Protein AF-A0AA39XNT3-F1 (afdb_monomer)

Structure (mmCIF, N/CA/C/O backbone):
data_AF-A0AA39XNT3-F1
#
_entry.id   AF-A0AA39XNT3-F1
#
loop_
_atom_site.group_PDB
_atom_site.id
_atom_site.type_symbol
_atom_site.label_atom_id
_atom_site.label_alt_id
_atom_site.label_comp_id
_atom_site.label_asym_id
_atom_site.label_entity_id
_atom_site.label_seq_id
_atom_site.pdbx_PDB_ins_code
_atom_site.Cartn_x
_atom_site.Cartn_y
_atom_site.Cartn_z
_atom_site.occupancy
_atom_site.B_iso_or_equiv
_atom_site.auth_seq_id
_atom_site.auth_comp_id
_atom_site.auth_asym_id
_atom_site.auth_atom_id
_atom_site.pdbx_PDB_model_num
ATOM 1 N N . MET A 1 1 ? 2.941 2.040 -12.753 1.00 71.38 1 MET A N 1
ATOM 2 C CA . MET A 1 1 ? 3.051 2.666 -11.415 1.00 71.38 1 MET A CA 1
ATOM 3 C C . MET A 1 1 ? 1.742 3.282 -10.938 1.00 71.38 1 MET A C 1
ATOM 5 O O . MET A 1 1 ? 1.268 2.845 -9.904 1.00 71.38 1 MET A O 1
ATOM 9 N N . LEU A 1 2 ? 1.103 4.188 -11.691 1.00 82.19 2 LEU A N 1
ATOM 10 C CA . LEU A 1 2 ? -0.155 4.839 -11.273 1.00 82.19 2 LEU A CA 1
ATOM 11 C C . LEU A 1 2 ? -1.258 3.851 -10.854 1.00 82.19 2 LEU A C 1
ATOM 13 O O . LEU A 1 2 ? -1.875 4.031 -9.811 1.00 82.19 2 LEU A O 1
ATOM 17 N N . ILE A 1 3 ? -1.452 2.778 -11.629 1.00 85.44 3 ILE A N 1
ATOM 18 C CA . ILE A 1 3 ? -2.409 1.712 -11.302 1.00 85.44 3 ILE A CA 1
ATOM 19 C C . ILE A 1 3 ? -2.109 1.130 -9.915 1.00 85.44 3 ILE A C 1
ATOM 21 O O . ILE A 1 3 ? -2.983 1.159 -9.062 1.00 85.44 3 ILE A O 1
ATOM 25 N N . ALA A 1 4 ? -0.871 0.695 -9.651 1.00 83.06 4 ALA A N 1
ATOM 26 C CA . ALA A 1 4 ? -0.461 0.149 -8.353 1.00 83.06 4 ALA A CA 1
ATOM 27 C C . ALA A 1 4 ? -0.669 1.147 -7.197 1.00 83.06 4 ALA A C 1
ATOM 29 O O . ALA A 1 4 ? -1.127 0.760 -6.126 1.00 83.06 4 ALA A O 1
ATOM 30 N N . SER A 1 5 ? -0.405 2.437 -7.422 1.00 85.31 5 SER A N 1
ATOM 31 C CA . SER A 1 5 ? -0.663 3.484 -6.427 1.00 85.31 5 SER A CA 1
ATOM 32 C C . SER A 1 5 ? -2.150 3.611 -6.086 1.00 85.31 5 SER A C 1
ATOM 34 O O . SER A 1 5 ? -2.482 3.793 -4.919 1.00 85.31 5 SER A O 1
ATOM 36 N N . ILE A 1 6 ? -3.048 3.464 -7.069 1.00 88.12 6 ILE A N 1
ATOM 37 C CA . ILE A 1 6 ? -4.499 3.462 -6.824 1.00 88.12 6 ILE A CA 1
ATOM 38 C C . ILE A 1 6 ? -4.883 2.321 -5.875 1.00 88.12 6 ILE A C 1
ATOM 40 O O . ILE A 1 6 ? -5.655 2.561 -4.950 1.00 88.12 6 ILE A O 1
ATOM 44 N N . PHE A 1 7 ? -4.316 1.119 -6.038 1.00 88.56 7 PHE A N 1
ATOM 45 C CA . PHE A 1 7 ? -4.580 0.012 -5.107 1.00 88.56 7 PHE A CA 1
ATOM 46 C C . PHE A 1 7 ? -4.181 0.370 -3.693 1.00 88.56 7 PHE A C 1
ATOM 48 O O . PHE A 1 7 ? -5.009 0.294 -2.798 1.00 88.56 7 PHE A O 1
ATOM 55 N N . VAL A 1 8 ? -2.938 0.813 -3.502 1.00 87.94 8 VAL A N 1
ATOM 56 C CA . VAL A 1 8 ? -2.431 1.145 -2.169 1.00 87.94 8 VAL A CA 1
ATOM 57 C C . VAL A 1 8 ? -3.306 2.210 -1.503 1.00 87.94 8 VAL A C 1
ATOM 59 O O . VAL A 1 8 ? -3.665 2.067 -0.335 1.00 87.94 8 VAL A O 1
ATOM 62 N N . VAL A 1 9 ? -3.707 3.246 -2.248 1.00 90.88 9 VAL A N 1
ATOM 63 C CA . VAL A 1 9 ? -4.601 4.299 -1.743 1.00 90.88 9 VAL A CA 1
ATOM 64 C C . VAL A 1 9 ? -5.954 3.722 -1.332 1.00 90.88 9 VAL A C 1
ATOM 66 O O . VAL A 1 9 ? -6.435 4.029 -0.241 1.00 90.88 9 VAL A O 1
ATOM 69 N N . LEU A 1 10 ? -6.568 2.881 -2.167 1.00 91.81 10 LEU A N 1
ATOM 70 C CA . LEU A 1 10 ? -7.870 2.304 -1.850 1.00 91.81 10 LEU A CA 1
ATOM 71 C C . LEU A 1 10 ? -7.797 1.306 -0.684 1.00 91.81 10 LEU A C 1
ATOM 73 O O . LEU A 1 10 ? -8.662 1.346 0.188 1.00 91.81 10 LEU A O 1
ATOM 77 N N . SER A 1 11 ? -6.760 0.469 -0.601 1.00 91.88 11 SER A N 1
ATOM 78 C CA . SER A 1 11 ? -6.584 -0.475 0.510 1.00 91.88 11 SER A CA 1
ATOM 79 C C . SER A 1 11 ? -6.386 0.274 1.834 1.00 91.88 11 SER A C 1
ATOM 81 O O . SER A 1 11 ? -6.973 -0.098 2.851 1.00 91.88 11 SER A O 1
ATOM 83 N N . ILE A 1 12 ? -5.636 1.385 1.832 1.00 91.88 12 ILE A N 1
ATOM 84 C CA . ILE A 1 12 ? -5.502 2.247 3.017 1.00 91.88 12 ILE A CA 1
ATOM 85 C C . ILE A 1 12 ? -6.816 2.962 3.341 1.00 91.88 12 ILE A C 1
ATOM 87 O O . ILE A 1 12 ? -7.148 3.111 4.518 1.00 91.88 12 ILE A O 1
ATOM 91 N N . PHE A 1 13 ? -7.586 3.372 2.333 1.00 92.56 13 PHE A N 1
ATOM 92 C CA . PHE A 1 13 ? -8.901 3.969 2.546 1.00 92.56 13 PHE A CA 1
ATOM 93 C C . PHE A 1 13 ? -9.861 2.983 3.222 1.00 92.56 13 PHE A C 1
ATOM 95 O O . PHE A 1 13 ? -10.482 3.330 4.223 1.00 92.56 13 PHE A O 1
ATOM 102 N N . VAL A 1 14 ? -9.930 1.736 2.747 1.00 94.12 14 VAL A N 1
ATOM 103 C CA . VAL A 1 14 ? -10.756 0.683 3.361 1.00 94.12 14 VAL A CA 1
ATOM 104 C C . VAL A 1 14 ? -10.251 0.323 4.759 1.00 94.12 14 VAL A C 1
ATOM 106 O O . VAL A 1 14 ? -11.053 0.184 5.682 1.00 94.12 14 VAL A O 1
ATOM 109 N N . GLY A 1 15 ? -8.933 0.249 4.961 1.00 92.38 15 GLY A N 1
ATOM 110 C CA . GLY A 1 15 ? -8.343 0.035 6.285 1.00 92.38 15 GLY A CA 1
ATOM 111 C C . GLY A 1 15 ? -8.681 1.157 7.275 1.00 92.38 15 GLY A C 1
ATOM 112 O O . GLY A 1 15 ? -9.069 0.880 8.415 1.00 92.38 15 GLY A O 1
ATOM 113 N N . SER A 1 16 ? -8.608 2.411 6.819 1.00 93.31 16 SER A N 1
ATOM 114 C CA . SER A 1 16 ? -9.014 3.601 7.582 1.00 93.31 16 SER A CA 1
ATOM 115 C C . SER A 1 16 ? -10.505 3.583 7.884 1.00 93.31 16 SER A C 1
ATOM 117 O O . SER A 1 16 ? -10.907 3.810 9.017 1.00 93.31 16 SER A O 1
ATOM 119 N N . TRP A 1 17 ? -11.338 3.220 6.909 1.00 94.69 17 TRP A N 1
ATOM 120 C CA . TRP A 1 17 ? -12.779 3.094 7.101 1.00 94.69 17 TRP A CA 1
ATOM 121 C C . TRP A 1 17 ? -13.133 2.081 8.198 1.00 94.69 17 TRP A C 1
ATOM 123 O O . TRP A 1 17 ? -13.896 2.400 9.110 1.00 94.69 17 TRP A O 1
ATOM 133 N N . ILE A 1 18 ? -12.538 0.883 8.160 1.00 94.44 18 ILE A N 1
ATOM 134 C CA . ILE A 1 18 ? -12.746 -0.137 9.199 1.00 94.44 18 ILE A CA 1
ATOM 135 C C . ILE A 1 18 ? -12.268 0.387 10.560 1.00 94.44 18 ILE A C 1
ATOM 137 O O . ILE A 1 18 ? -12.954 0.215 11.567 1.00 94.44 18 ILE A O 1
ATOM 141 N N . SER A 1 19 ? -11.120 1.069 10.590 1.00 93.81 19 SER A N 1
ATOM 142 C CA . SER A 1 19 ? -10.521 1.594 11.826 1.00 93.81 19 SER A CA 1
ATOM 143 C C . SER A 1 19 ? -11.335 2.733 12.438 1.00 93.81 19 SER A C 1
ATOM 145 O O . SER A 1 19 ? -11.506 2.775 13.650 1.00 93.81 19 SER A O 1
ATOM 147 N N . TYR A 1 20 ? -11.907 3.608 11.610 1.00 95.31 20 TYR A N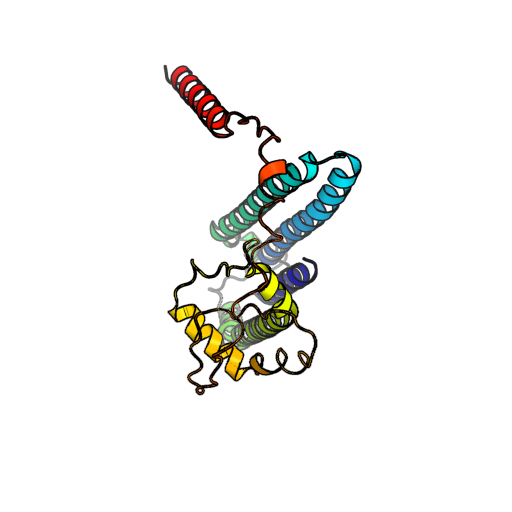 1
ATOM 148 C CA . TYR A 1 20 ? -12.819 4.683 12.012 1.00 95.31 20 TYR A CA 1
ATOM 149 C C . TYR A 1 20 ? -14.084 4.160 12.712 1.00 95.31 20 TYR A C 1
ATOM 151 O O . TYR A 1 20 ? -14.656 4.828 13.574 1.00 95.31 20 TYR A O 1
ATOM 159 N N . ARG A 1 21 ? -14.512 2.943 12.359 1.00 95.62 21 ARG A N 1
ATOM 160 C CA . ARG A 1 21 ? -15.674 2.254 12.934 1.00 95.62 21 ARG A CA 1
ATOM 161 C C . ARG A 1 21 ? -15.323 1.440 14.184 1.00 95.62 21 ARG A C 1
ATOM 163 O O . ARG A 1 21 ? -16.177 0.714 14.682 1.00 95.62 21 ARG A O 1
ATOM 170 N N . VAL A 1 22 ? -14.111 1.511 14.725 1.00 94.56 22 VAL A N 1
ATOM 171 C CA . VAL A 1 22 ? -13.814 0.895 16.027 1.00 94.56 22 VAL A CA 1
ATOM 172 C C . VAL A 1 22 ? -14.169 1.892 17.137 1.00 94.56 22 VAL A C 1
ATOM 174 O O . VAL A 1 22 ? -13.725 3.031 17.061 1.00 94.56 22 VAL A O 1
ATOM 177 N N . PRO A 1 23 ? -14.940 1.515 18.175 1.00 94.25 23 PRO A N 1
ATOM 178 C CA . PRO A 1 23 ? -15.198 2.404 19.307 1.00 94.25 23 PRO A CA 1
ATOM 179 C C . PRO A 1 23 ? -13.900 2.835 20.030 1.00 94.25 23 PRO A C 1
ATOM 181 O O . PRO A 1 23 ? -13.049 1.975 20.276 1.00 94.25 23 PRO A O 1
ATOM 184 N N . PRO A 1 24 ? -13.750 4.117 20.424 1.00 94.62 24 PRO A N 1
ATOM 185 C CA . PRO A 1 24 ? -14.695 5.212 20.196 1.00 94.62 24 PRO A CA 1
ATOM 186 C C . PRO A 1 24 ? -14.700 5.635 18.717 1.00 94.62 24 PRO A C 1
ATOM 188 O O . PRO A 1 24 ? -13.642 5.860 18.140 1.00 94.62 24 PRO A O 1
ATOM 191 N N . GLU A 1 25 ? -15.888 5.749 18.111 1.00 95.12 25 GLU A N 1
ATOM 192 C CA . GLU A 1 25 ? -15.998 6.061 16.679 1.00 95.12 25 GLU A CA 1
ATOM 193 C C . GLU A 1 25 ? -15.405 7.440 16.374 1.00 95.12 25 GLU A C 1
ATOM 195 O O . GLU A 1 25 ? -15.749 8.435 17.019 1.00 95.12 25 GLU A O 1
ATOM 200 N N . GLY A 1 26 ? -14.519 7.501 15.382 1.00 94.50 26 GLY A N 1
ATOM 201 C CA . GLY A 1 26 ? -13.873 8.744 14.988 1.00 94.50 26 GLY A CA 1
ATOM 202 C C . GLY A 1 26 ? -12.432 8.576 14.521 1.00 94.50 26 GLY A C 1
ATOM 203 O O . GLY A 1 26 ? -11.938 7.480 14.267 1.00 94.50 26 GLY A O 1
ATOM 204 N N . PHE A 1 27 ? -11.749 9.714 14.396 1.00 94.75 27 PHE A N 1
ATOM 205 C CA . PHE A 1 27 ? -10.343 9.763 14.011 1.00 94.75 27 PHE A CA 1
ATOM 206 C C . PHE A 1 27 ? -9.438 9.564 15.234 1.00 94.75 27 PHE A C 1
ATOM 208 O O . PHE A 1 27 ? -9.288 10.454 16.074 1.00 94.75 27 PHE A O 1
ATOM 215 N N . ASP A 1 28 ? -8.830 8.388 15.322 1.00 93.88 28 ASP A N 1
ATOM 216 C CA . ASP A 1 28 ? -7.997 7.938 16.435 1.00 93.88 28 ASP A CA 1
ATOM 217 C C . ASP A 1 28 ? -6.509 7.802 16.039 1.00 93.88 28 ASP A C 1
ATOM 219 O O . ASP A 1 28 ? -6.081 8.176 14.941 1.00 93.88 28 ASP A O 1
ATOM 223 N N . CYS A 1 29 ? -5.694 7.252 16.944 1.00 93.56 29 CYS A N 1
ATOM 224 C CA . CYS A 1 29 ? -4.290 6.941 16.667 1.00 93.56 29 CYS A CA 1
ATOM 225 C C . CYS A 1 29 ? -4.099 5.966 15.493 1.00 93.56 29 CYS A C 1
ATOM 227 O O . CYS A 1 29 ? -3.067 6.016 14.823 1.00 93.56 29 CYS A O 1
ATOM 229 N N . ARG A 1 30 ? -5.045 5.042 15.268 1.00 92.69 30 ARG A N 1
ATOM 230 C CA . ARG A 1 30 ? -4.930 3.992 14.244 1.00 92.69 30 ARG A CA 1
ATOM 231 C C . ARG A 1 30 ? -5.059 4.592 12.856 1.00 92.69 30 ARG A C 1
ATOM 233 O O . ARG A 1 30 ? -4.205 4.342 12.008 1.00 92.69 30 ARG A O 1
ATOM 240 N N . ASN A 1 31 ? -6.050 5.460 12.674 1.00 93.25 31 ASN A N 1
ATOM 241 C CA . ASN A 1 31 ? -6.219 6.226 11.445 1.00 93.25 31 ASN A CA 1
ATOM 242 C C . ASN A 1 31 ? -5.003 7.123 11.175 1.00 93.25 31 ASN A C 1
ATOM 244 O O . ASN A 1 31 ? -4.512 7.179 10.050 1.00 93.25 31 ASN A O 1
ATOM 248 N N . ALA A 1 32 ? -4.456 7.781 12.204 1.00 93.25 32 ALA A N 1
ATOM 249 C CA . ALA A 1 32 ? -3.245 8.589 12.056 1.00 93.25 32 ALA A CA 1
ATOM 250 C C . ALA A 1 32 ? -2.029 7.757 11.602 1.00 93.25 32 ALA A C 1
ATOM 252 O O . ALA A 1 32 ? -1.269 8.201 10.742 1.00 93.25 32 ALA A O 1
ATOM 253 N N . ALA A 1 33 ? -1.863 6.540 12.128 1.00 92.44 33 ALA A N 1
ATOM 254 C CA . ALA A 1 33 ? -0.807 5.625 11.697 1.00 92.44 33 ALA A CA 1
ATOM 255 C C . ALA A 1 33 ? -1.025 5.098 10.265 1.00 92.44 33 ALA A C 1
ATOM 257 O O . ALA A 1 33 ? -0.076 4.981 9.496 1.00 92.44 33 ALA A O 1
ATOM 258 N N . GLN A 1 34 ? -2.265 4.818 9.866 1.00 92.50 34 GLN A N 1
ATOM 259 C CA . GLN A 1 34 ? -2.579 4.432 8.485 1.00 92.50 34 GLN A CA 1
ATOM 260 C C . GLN A 1 34 ? -2.321 5.581 7.503 1.00 92.50 34 GLN A C 1
ATOM 262 O O . GLN A 1 34 ? -1.732 5.369 6.443 1.00 92.50 34 GLN A O 1
ATOM 267 N N . LEU A 1 35 ? -2.676 6.813 7.878 1.00 92.38 35 LEU A N 1
ATOM 268 C CA . LEU A 1 35 ? -2.355 8.004 7.094 1.00 92.38 35 LEU A CA 1
ATOM 269 C C . L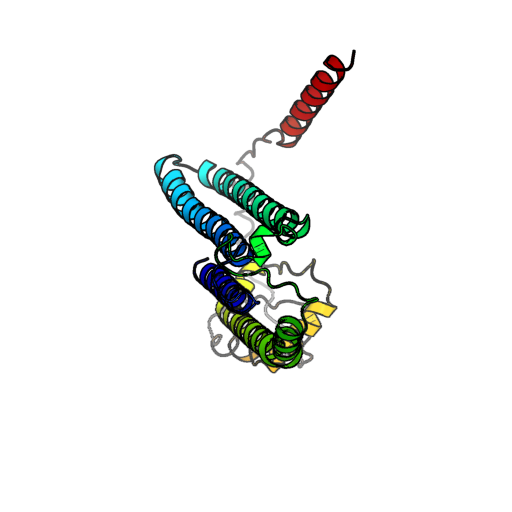EU A 1 35 ? -0.852 8.277 7.026 1.00 92.38 35 LEU A C 1
ATOM 271 O O . LEU A 1 35 ? -0.377 8.734 5.990 1.00 92.38 35 LEU A O 1
ATOM 275 N N . SER A 1 36 ? -0.082 7.990 8.079 1.00 93.44 36 SER A N 1
ATOM 276 C CA . SER A 1 36 ? 1.374 8.145 8.014 1.00 93.44 36 SER A CA 1
ATOM 277 C C . SER A 1 36 ? 2.004 7.126 7.062 1.00 93.44 36 SER A C 1
ATOM 279 O O . SER A 1 36 ? 2.865 7.504 6.268 1.00 93.44 36 SER A O 1
ATOM 281 N N . MET A 1 37 ? 1.521 5.877 7.046 1.00 92.12 37 MET A N 1
ATOM 282 C CA . MET A 1 37 ? 1.925 4.877 6.047 1.00 92.12 37 MET A CA 1
ATOM 283 C C . MET A 1 37 ? 1.566 5.322 4.622 1.00 92.12 37 MET A C 1
ATOM 285 O O . MET A 1 37 ? 2.404 5.217 3.725 1.00 92.12 37 MET A O 1
ATOM 289 N N . LEU A 1 38 ? 0.368 5.884 4.412 1.00 92.50 38 LEU A N 1
ATOM 290 C CA . LEU A 1 38 ? -0.011 6.490 3.130 1.00 92.50 38 LEU A CA 1
ATOM 291 C C . LEU A 1 38 ? 0.929 7.635 2.749 1.00 92.50 38 LEU A C 1
ATOM 293 O O . LEU A 1 38 ? 1.341 7.732 1.598 1.00 92.50 38 LEU A O 1
ATOM 297 N N . GLY A 1 39 ? 1.295 8.480 3.713 1.00 93.75 39 GLY A N 1
ATOM 298 C CA . GLY A 1 39 ? 2.230 9.582 3.519 1.00 93.75 39 GLY A CA 1
ATOM 299 C C . GLY A 1 39 ? 3.601 9.109 3.036 1.00 93.75 39 GLY A C 1
ATOM 300 O O . GLY A 1 39 ? 4.125 9.671 2.079 1.00 93.75 39 GLY A O 1
ATOM 301 N N . VAL A 1 40 ? 4.149 8.041 3.630 1.00 93.56 40 VAL A N 1
ATOM 302 C CA . VAL A 1 40 ? 5.411 7.420 3.178 1.00 93.56 40 VAL A CA 1
ATOM 303 C C . VAL A 1 40 ? 5.286 6.914 1.738 1.00 93.56 40 VAL A C 1
ATOM 305 O O . VAL A 1 40 ? 6.181 7.138 0.925 1.00 93.56 40 VAL A O 1
ATOM 308 N N . TRP A 1 41 ? 4.157 6.298 1.389 1.00 92.25 41 TRP A N 1
ATOM 309 C CA . TRP A 1 41 ? 3.892 5.828 0.028 1.00 92.25 41 TRP A CA 1
ATOM 310 C C . TRP A 1 41 ? 3.776 6.961 -0.996 1.00 92.25 41 TRP A C 1
ATOM 312 O O . TRP A 1 41 ? 4.405 6.904 -2.053 1.00 92.25 41 TRP A O 1
ATOM 322 N N . VAL A 1 42 ? 3.006 8.006 -0.687 1.00 92.12 42 VAL A N 1
ATOM 323 C CA . VAL A 1 42 ? 2.867 9.190 -1.548 1.00 92.12 42 VAL A CA 1
ATOM 324 C C . VAL A 1 42 ? 4.211 9.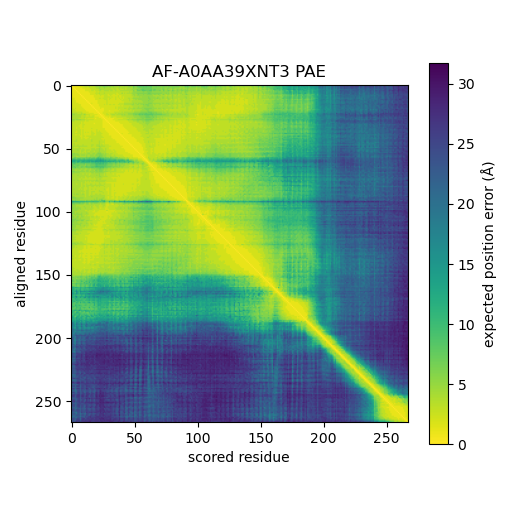896 -1.705 1.00 92.12 42 VAL A C 1
ATOM 326 O O . VAL A 1 42 ? 4.549 10.322 -2.807 1.00 92.12 42 VAL A O 1
ATOM 329 N N . LEU A 1 43 ? 5.003 9.976 -0.633 1.00 93.81 43 LEU A N 1
ATOM 330 C CA . LEU A 1 43 ? 6.355 10.521 -0.686 1.00 93.81 43 LEU A CA 1
ATOM 331 C C . LEU A 1 43 ? 7.264 9.675 -1.585 1.00 93.81 43 LEU A C 1
ATOM 333 O O . LEU A 1 43 ? 7.968 10.245 -2.410 1.00 93.81 43 LEU A O 1
ATOM 337 N N . SER A 1 44 ? 7.221 8.342 -1.477 1.00 93.62 44 SER A N 1
ATOM 338 C CA . SER A 1 44 ? 7.967 7.438 -2.367 1.00 93.62 44 SER A CA 1
ATOM 339 C C . SER A 1 44 ? 7.628 7.691 -3.836 1.00 93.62 44 SER A C 1
ATOM 341 O O . SER A 1 44 ? 8.528 7.889 -4.649 1.00 93.62 44 SER A O 1
ATOM 343 N N . PHE A 1 45 ? 6.334 7.794 -4.155 1.00 91.62 45 PHE A N 1
ATOM 344 C CA . PHE A 1 45 ? 5.868 8.102 -5.505 1.00 91.62 45 PHE A CA 1
ATOM 345 C C . PHE A 1 45 ? 6.337 9.484 -5.970 1.00 91.62 45 PHE A C 1
ATOM 347 O O . PHE A 1 45 ? 6.845 9.619 -7.076 1.00 91.62 45 PHE A O 1
ATOM 354 N N . ALA A 1 46 ? 6.221 10.515 -5.128 1.00 93.81 46 ALA A N 1
ATOM 355 C CA . ALA A 1 46 ? 6.690 11.860 -5.454 1.00 93.81 46 ALA A CA 1
ATOM 356 C C . ALA A 1 46 ? 8.207 11.900 -5.703 1.00 93.81 46 ALA A C 1
ATOM 358 O O . ALA A 1 46 ? 8.656 12.572 -6.633 1.00 93.81 46 ALA A O 1
ATOM 359 N N . LEU A 1 47 ? 8.988 11.155 -4.913 1.00 94.56 47 LEU A N 1
ATOM 360 C CA . LEU A 1 47 ? 10.427 11.020 -5.120 1.00 94.56 47 LEU A CA 1
ATOM 361 C C . LEU A 1 47 ? 10.749 10.369 -6.463 1.00 94.56 47 LEU A C 1
ATOM 363 O O . LEU A 1 47 ? 11.703 10.812 -7.087 1.00 94.56 47 LEU A O 1
ATOM 367 N N . ASP A 1 48 ? 9.954 9.417 -6.955 1.00 92.81 48 ASP A N 1
ATOM 368 C CA . ASP A 1 48 ? 10.173 8.840 -8.290 1.00 92.81 48 ASP A CA 1
ATOM 369 C C . ASP A 1 48 ? 10.064 9.900 -9.394 1.00 92.81 48 ASP A C 1
ATOM 371 O O . ASP A 1 48 ? 10.932 9.970 -10.266 1.00 92.81 48 ASP A O 1
ATOM 375 N N . PHE A 1 49 ? 9.069 10.796 -9.333 1.00 92.94 49 PHE A N 1
ATOM 376 C CA . PHE A 1 49 ? 8.968 11.902 -10.299 1.00 92.94 49 PHE A C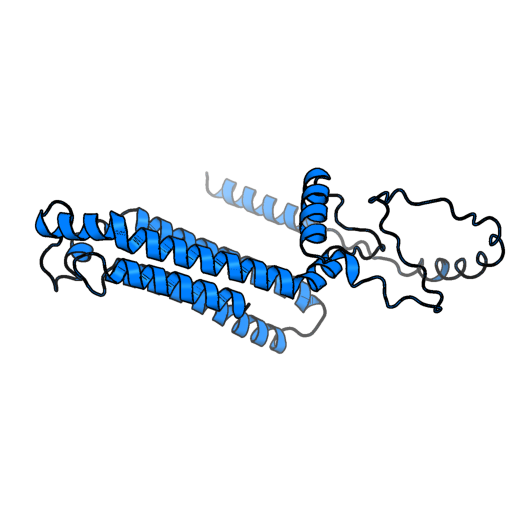A 1
ATOM 377 C C . PHE A 1 49 ? 10.125 12.883 -10.168 1.00 92.94 49 PHE A C 1
ATOM 379 O O . PHE A 1 49 ? 10.681 13.317 -11.177 1.00 92.94 49 PHE A O 1
ATOM 386 N N . VAL A 1 50 ? 10.483 13.252 -8.937 1.00 95.44 50 VAL A N 1
ATOM 387 C CA . VAL A 1 50 ? 11.575 14.200 -8.693 1.00 95.44 50 VAL A CA 1
ATOM 388 C C . VAL A 1 50 ? 12.905 13.614 -9.160 1.00 95.44 50 VAL A C 1
ATOM 390 O O . VAL A 1 50 ? 13.661 14.315 -9.825 1.00 95.44 50 VAL A O 1
ATOM 393 N N . LEU A 1 51 ? 13.176 12.341 -8.869 1.00 94.25 51 LEU A N 1
ATOM 394 C CA . LEU A 1 51 ? 14.388 11.641 -9.287 1.00 94.25 51 LEU A CA 1
ATOM 395 C C . LEU A 1 51 ? 14.444 11.473 -10.804 1.00 94.25 51 LEU A C 1
ATOM 397 O O . LEU A 1 51 ? 15.491 11.746 -11.386 1.00 94.25 51 LEU A O 1
ATOM 401 N N . ALA A 1 52 ? 13.334 11.111 -11.454 1.00 92.25 52 ALA A N 1
ATOM 402 C CA . ALA A 1 52 ? 13.263 11.050 -12.912 1.00 92.25 52 ALA A CA 1
ATOM 403 C C . ALA A 1 52 ? 13.589 12.418 -13.537 1.00 92.25 52 ALA A C 1
ATOM 405 O O . ALA A 1 52 ? 14.512 12.532 -14.338 1.00 92.25 52 ALA A O 1
ATOM 406 N N . LEU A 1 53 ? 12.920 13.486 -13.089 1.00 93.69 53 LEU A N 1
ATOM 407 C CA . LEU A 1 53 ? 13.166 14.846 -13.584 1.00 93.69 53 LEU A CA 1
ATOM 408 C C . LEU A 1 53 ? 14.588 15.345 -13.290 1.00 93.69 53 LEU A C 1
ATOM 410 O O . LEU A 1 53 ? 15.171 16.072 -14.097 1.00 93.69 53 LEU A O 1
ATOM 414 N N . ALA A 1 54 ? 15.139 15.003 -12.126 1.00 94.25 54 ALA A N 1
ATOM 415 C CA . ALA A 1 54 ? 16.490 15.384 -11.739 1.00 94.25 54 ALA A CA 1
ATOM 416 C C . ALA A 1 54 ? 17.534 14.665 -12.598 1.00 94.25 54 ALA A C 1
ATOM 418 O O . ALA A 1 54 ? 18.452 15.313 -13.097 1.00 94.25 54 ALA A O 1
ATOM 419 N N . MET A 1 55 ? 17.377 13.359 -12.824 1.00 91.94 55 MET A N 1
ATOM 420 C CA . MET A 1 55 ? 18.289 12.579 -13.662 1.00 91.94 55 MET A CA 1
ATOM 421 C C . MET A 1 55 ? 18.273 13.043 -15.118 1.00 91.94 55 MET A C 1
ATOM 423 O O . MET A 1 55 ? 19.339 13.164 -15.717 1.00 91.94 55 MET A O 1
ATOM 427 N N . ASP A 1 56 ? 17.100 13.387 -15.654 1.00 91.56 56 ASP A N 1
ATOM 428 C CA . ASP A 1 56 ? 16.955 13.924 -17.012 1.00 91.56 56 ASP A CA 1
ATOM 429 C C . ASP A 1 56 ? 17.733 15.230 -17.211 1.00 91.56 56 ASP A C 1
ATOM 431 O O . ASP A 1 56 ? 18.236 15.493 -18.303 1.00 91.56 56 ASP A O 1
ATOM 435 N N . ARG A 1 57 ? 17.845 16.055 -16.161 1.00 93.56 57 ARG A N 1
ATOM 436 C CA . ARG A 1 57 ? 18.544 17.346 -16.224 1.00 93.56 57 ARG A CA 1
ATOM 437 C C . ARG A 1 57 ? 20.019 17.283 -15.848 1.00 93.56 57 ARG A C 1
ATOM 439 O O . ARG A 1 57 ? 20.801 18.055 -16.394 1.00 93.56 57 ARG A O 1
ATOM 446 N N . LEU A 1 58 ? 20.390 16.442 -14.886 1.00 93.00 58 LEU A N 1
ATOM 447 C CA . LEU A 1 58 ? 21.717 16.479 -14.263 1.00 93.00 58 LEU A CA 1
ATOM 448 C C . LEU A 1 58 ? 22.736 15.550 -14.931 1.00 93.00 58 LEU A C 1
ATOM 450 O O . LEU A 1 58 ? 23.933 15.805 -14.822 1.00 93.00 58 LEU A O 1
ATOM 454 N N . LEU A 1 59 ? 22.294 14.481 -15.600 1.00 89.00 59 LEU A N 1
ATOM 455 C CA . LEU A 1 59 ? 23.173 13.405 -16.068 1.00 89.00 59 LEU A CA 1
ATOM 456 C C . LEU A 1 59 ? 22.967 13.111 -17.564 1.00 89.00 59 LEU A C 1
ATOM 458 O O . LEU A 1 59 ? 22.184 12.230 -17.921 1.00 89.00 59 LEU A O 1
ATOM 462 N N . PRO A 1 60 ? 23.682 13.804 -18.468 1.00 84.12 60 PRO A N 1
ATOM 463 C CA . PRO A 1 60 ? 23.769 13.391 -19.864 1.00 84.12 60 PRO A CA 1
ATOM 464 C C . PRO A 1 60 ? 24.754 12.212 -20.039 1.00 84.12 60 PRO A C 1
ATOM 466 O O . PRO A 1 60 ? 25.878 12.262 -19.540 1.00 84.12 60 PRO A O 1
ATOM 469 N N . GLY A 1 61 ? 24.361 11.173 -20.789 1.00 87.00 61 GLY A N 1
ATOM 470 C CA . GLY A 1 61 ? 25.252 10.097 -21.271 1.00 87.00 61 GLY A CA 1
ATOM 471 C C . GLY A 1 61 ? 24.960 8.678 -20.749 1.00 87.00 61 GLY A C 1
ATOM 472 O O . GLY A 1 61 ? 24.060 8.475 -19.939 1.00 87.00 61 GLY A O 1
ATOM 473 N N . GLU A 1 62 ? 25.752 7.695 -21.203 1.00 83.94 62 GLU A N 1
ATOM 474 C CA . GLU A 1 62 ? 25.608 6.247 -20.906 1.00 83.94 62 GLU A CA 1
ATOM 475 C C . GLU A 1 62 ? 25.638 5.898 -19.408 1.00 83.94 62 GLU A C 1
ATOM 477 O O . GLU A 1 62 ? 25.037 4.916 -18.987 1.00 83.94 62 GLU A O 1
ATOM 482 N N . ARG A 1 63 ? 26.264 6.726 -18.556 1.00 82.31 63 ARG A N 1
ATOM 483 C CA . ARG A 1 63 ? 26.253 6.508 -17.095 1.00 82.31 63 ARG A CA 1
ATOM 484 C C . ARG A 1 63 ? 24.874 6.689 -16.456 1.00 82.31 63 ARG A C 1
ATOM 486 O O . ARG A 1 63 ? 24.703 6.334 -15.296 1.00 82.31 63 ARG A O 1
ATOM 493 N N . ARG A 1 64 ? 23.895 7.255 -17.165 1.00 86.88 64 ARG A N 1
ATOM 494 C CA . ARG A 1 64 ? 22.552 7.484 -16.621 1.00 86.88 64 ARG A CA 1
ATOM 495 C C . ARG A 1 64 ? 21.846 6.176 -16.268 1.00 86.88 64 ARG A C 1
ATOM 497 O O . ARG A 1 64 ? 21.170 6.134 -15.248 1.00 86.88 64 ARG A O 1
ATOM 504 N N . GLU A 1 65 ? 22.022 5.121 -17.060 1.00 85.81 65 GLU A N 1
ATO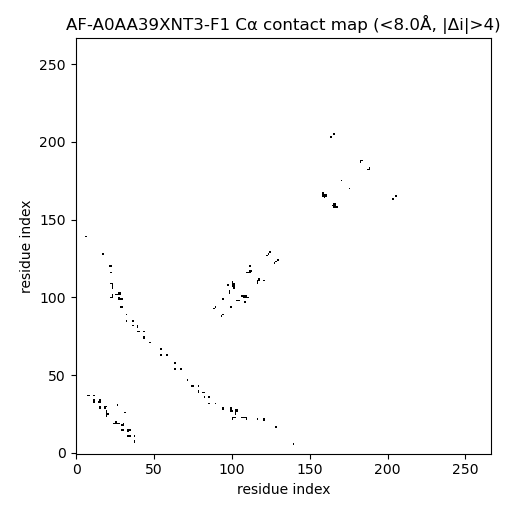M 505 C CA . GLU A 1 65 ? 21.270 3.870 -16.888 1.00 85.81 65 GLU A CA 1
ATOM 506 C C . GLU A 1 65 ? 21.684 3.102 -15.628 1.00 85.81 65 GLU A C 1
ATOM 508 O O . GLU A 1 65 ? 20.821 2.685 -14.854 1.00 85.81 65 GLU A O 1
ATOM 513 N N . SER A 1 66 ? 22.991 2.985 -15.361 1.00 87.50 66 SER A N 1
ATOM 514 C CA . SER A 1 66 ? 23.479 2.257 -14.182 1.00 87.50 66 SER A CA 1
ATOM 515 C C . SER A 1 66 ? 23.097 2.960 -12.875 1.00 87.50 66 SER A C 1
ATOM 517 O O . SER A 1 66 ? 22.603 2.329 -11.943 1.00 87.50 66 SER A O 1
ATOM 519 N N . TRP A 1 67 ? 23.249 4.288 -12.823 1.00 90.25 67 TRP A N 1
ATOM 520 C CA . TRP A 1 67 ? 22.922 5.081 -11.634 1.00 90.25 67 TRP A CA 1
ATOM 521 C C . TRP A 1 67 ? 21.418 5.147 -11.367 1.00 90.25 67 TRP A C 1
ATOM 523 O O . TRP A 1 67 ? 21.006 5.165 -10.208 1.00 90.25 67 TRP A O 1
ATOM 533 N N . HIS A 1 68 ? 20.593 5.154 -12.418 1.00 89.56 68 HIS A N 1
ATOM 534 C CA . HIS A 1 68 ? 19.139 5.167 -12.275 1.00 89.56 68 HIS A CA 1
ATOM 535 C C . HIS A 1 68 ? 18.651 3.948 -11.490 1.00 89.56 68 HIS A C 1
ATOM 537 O O . HIS A 1 68 ? 17.864 4.090 -10.555 1.00 89.56 68 HIS A O 1
ATOM 543 N N . TYR A 1 69 ? 19.155 2.762 -11.834 1.00 89.06 69 TYR A N 1
ATOM 544 C CA . TYR A 1 69 ? 18.776 1.530 -11.154 1.00 89.06 69 TYR A CA 1
ATOM 545 C C . TYR A 1 69 ? 19.213 1.520 -9.684 1.00 89.06 69 TYR A C 1
ATOM 547 O O . TYR A 1 69 ? 18.400 1.239 -8.805 1.00 89.06 69 TYR A O 1
ATOM 555 N N . GLU A 1 70 ? 20.472 1.869 -9.400 1.00 92.69 70 GLU A N 1
ATOM 556 C CA . GLU A 1 70 ? 21.000 1.867 -8.030 1.00 92.69 70 GLU A CA 1
ATOM 557 C C . GLU A 1 70 ? 20.243 2.840 -7.117 1.00 92.69 70 GLU A C 1
ATOM 559 O O . GLU A 1 70 ? 19.880 2.487 -5.993 1.00 92.69 70 GLU A O 1
ATOM 564 N N . ILE A 1 71 ? 19.946 4.048 -7.606 1.00 93.69 71 ILE A N 1
ATOM 565 C CA . ILE A 1 71 ? 19.217 5.062 -6.836 1.00 93.69 71 ILE A CA 1
ATOM 566 C C . ILE A 1 71 ? 17.783 4.605 -6.552 1.00 93.69 71 ILE A C 1
ATOM 568 O O . ILE A 1 71 ? 17.333 4.710 -5.407 1.00 93.69 71 ILE A O 1
ATOM 572 N N . LEU A 1 72 ? 17.070 4.084 -7.559 1.00 92.25 72 LEU A N 1
ATOM 573 C CA . LEU A 1 72 ? 15.715 3.564 -7.360 1.00 92.25 72 LEU A CA 1
ATOM 574 C C . LEU A 1 72 ? 15.703 2.402 -6.366 1.00 92.25 72 LEU A C 1
ATOM 576 O O . LEU A 1 72 ? 14.868 2.385 -5.463 1.00 92.25 72 LEU A O 1
ATOM 580 N N . PHE A 1 73 ? 16.667 1.486 -6.472 1.00 92.12 73 PHE A N 1
ATOM 581 C CA . PHE A 1 73 ? 16.784 0.350 -5.565 1.00 92.12 73 PHE A CA 1
ATOM 582 C C . PHE A 1 73 ? 17.011 0.791 -4.113 1.00 92.12 73 PHE A C 1
ATOM 584 O O . PHE A 1 73 ? 16.307 0.338 -3.209 1.00 92.12 73 PHE A O 1
ATOM 591 N N . VAL A 1 74 ? 17.956 1.708 -3.873 1.00 95.38 74 VAL A N 1
ATOM 592 C CA . VAL A 1 74 ? 18.222 2.238 -2.525 1.00 95.38 74 VAL A CA 1
ATOM 593 C C . VAL A 1 74 ? 16.998 2.976 -1.979 1.00 95.38 74 VAL A C 1
ATOM 595 O O . VAL A 1 74 ? 16.641 2.792 -0.815 1.00 95.38 74 VAL A O 1
ATOM 598 N N . LYS A 1 75 ? 16.320 3.776 -2.810 1.00 94.56 75 LYS A N 1
ATOM 599 C CA . LYS A 1 75 ? 15.088 4.481 -2.432 1.00 94.56 75 LYS A CA 1
ATOM 600 C C . LYS A 1 75 ? 13.994 3.497 -2.012 1.00 94.56 75 LYS A C 1
ATOM 602 O O . LYS A 1 75 ? 13.425 3.657 -0.933 1.00 94.56 75 LYS A O 1
ATOM 607 N N . ASP A 1 76 ? 13.708 2.485 -2.829 1.00 92.88 76 ASP A N 1
ATOM 608 C CA . ASP A 1 76 ? 12.674 1.487 -2.534 1.00 92.88 76 ASP A CA 1
ATOM 609 C C . ASP A 1 76 ? 13.007 0.681 -1.276 1.00 92.88 76 ASP A C 1
ATOM 611 O O . ASP A 1 76 ? 12.124 0.451 -0.449 1.00 92.88 76 ASP A O 1
ATOM 615 N N . LEU A 1 77 ? 14.281 0.331 -1.067 1.00 94.19 77 LEU A N 1
ATOM 616 C CA . LEU A 1 77 ? 14.736 -0.338 0.151 1.00 94.19 77 LEU A CA 1
ATOM 617 C C . LEU A 1 77 ? 14.497 0.524 1.400 1.00 94.19 77 LEU A C 1
ATOM 619 O O . LEU A 1 77 ? 13.988 0.023 2.404 1.00 94.19 77 LEU A O 1
ATOM 623 N N . LEU A 1 78 ? 14.826 1.819 1.344 1.00 95.88 78 LEU A N 1
ATOM 624 C CA . LEU A 1 78 ? 14.596 2.752 2.452 1.00 95.88 78 LEU A CA 1
ATOM 625 C C . LEU A 1 78 ? 13.102 2.950 2.732 1.00 95.88 78 LEU A C 1
ATOM 627 O O . LEU A 1 78 ? 12.694 2.965 3.894 1.00 95.88 78 LEU A O 1
ATOM 631 N N . MET A 1 79 ? 12.279 3.059 1.689 1.00 94.12 79 MET A N 1
ATOM 632 C CA . MET A 1 79 ? 10.828 3.201 1.833 1.00 94.12 79 MET A CA 1
ATOM 633 C C . MET A 1 79 ? 10.190 1.932 2.400 1.00 94.12 79 MET A C 1
ATOM 635 O O . MET A 1 79 ? 9.374 2.013 3.320 1.00 94.12 79 MET A O 1
ATOM 639 N N . ALA A 1 80 ? 10.612 0.756 1.933 1.00 90.69 80 ALA A N 1
ATOM 640 C CA . ALA A 1 80 ? 10.186 -0.521 2.492 1.00 90.69 80 ALA A CA 1
ATOM 641 C C . ALA A 1 80 ? 10.589 -0.645 3.969 1.00 90.69 80 ALA A C 1
ATOM 643 O O . ALA A 1 80 ? 9.756 -0.995 4.807 1.00 90.69 80 ALA A O 1
ATOM 644 N N . ALA A 1 81 ? 11.830 -0.287 4.316 1.00 95.25 81 ALA A N 1
ATOM 645 C CA . ALA A 1 81 ? 12.302 -0.281 5.698 1.00 95.25 81 ALA A CA 1
ATOM 646 C C . ALA A 1 81 ? 11.490 0.680 6.583 1.00 95.25 81 ALA A C 1
ATOM 648 O O . ALA A 1 81 ? 11.127 0.317 7.701 1.00 95.25 81 ALA A O 1
ATOM 649 N N . ALA A 1 82 ? 11.145 1.871 6.082 1.00 95.06 82 ALA A N 1
ATOM 650 C CA . ALA A 1 82 ? 10.311 2.835 6.796 1.00 95.06 82 ALA A CA 1
ATOM 651 C C . ALA A 1 82 ? 8.891 2.302 7.051 1.00 95.06 82 ALA A C 1
ATOM 653 O O . ALA A 1 82 ? 8.371 2.446 8.158 1.00 95.06 82 ALA A O 1
ATOM 654 N N . VAL A 1 83 ? 8.277 1.637 6.067 1.00 92.38 83 VAL A N 1
ATOM 655 C CA . VAL A 1 83 ? 6.957 1.004 6.230 1.00 92.38 83 VAL A CA 1
ATOM 656 C C . VAL A 1 83 ? 7.020 -0.141 7.242 1.00 92.38 83 VAL A C 1
ATOM 658 O O . VAL A 1 83 ? 6.186 -0.201 8.143 1.00 92.38 83 VAL A O 1
ATOM 661 N N . VAL A 1 84 ? 8.027 -1.017 7.158 1.00 93.69 84 VAL A N 1
ATOM 662 C CA . VAL A 1 84 ? 8.226 -2.099 8.138 1.00 93.69 84 VAL A CA 1
ATOM 663 C C . VAL A 1 84 ? 8.434 -1.528 9.539 1.00 93.69 84 VAL A C 1
ATOM 665 O O . VAL A 1 84 ? 7.815 -2.003 10.489 1.00 93.69 84 VAL A O 1
ATOM 668 N N . ALA A 1 85 ? 9.241 -0.475 9.679 1.00 93.44 85 ALA A N 1
ATOM 669 C CA . ALA A 1 85 ? 9.445 0.204 10.952 1.00 93.44 85 ALA A CA 1
ATOM 670 C C . ALA A 1 85 ? 8.138 0.800 11.496 1.00 93.44 85 ALA A C 1
ATOM 672 O O . ALA A 1 85 ? 7.854 0.637 12.680 1.00 93.44 85 ALA A O 1
ATOM 673 N N . ALA A 1 86 ? 7.310 1.420 10.648 1.00 91.44 86 ALA A N 1
ATOM 674 C CA . ALA A 1 86 ? 5.995 1.922 11.041 1.00 91.44 86 ALA A CA 1
ATOM 675 C C . ALA A 1 86 ? 5.072 0.786 11.511 1.00 91.44 86 ALA A C 1
ATOM 677 O O . ALA A 1 86 ? 4.433 0.911 12.555 1.00 91.44 86 ALA A O 1
ATOM 678 N N . ILE A 1 87 ? 5.047 -0.350 10.807 1.00 91.19 87 ILE A N 1
ATOM 679 C CA . ILE A 1 87 ? 4.277 -1.531 11.220 1.00 91.19 87 ILE A CA 1
ATOM 680 C C . ILE A 1 87 ? 4.778 -2.031 12.578 1.00 91.19 87 ILE A C 1
ATOM 682 O O . ILE A 1 87 ? 3.987 -2.150 13.511 1.00 91.19 87 ILE A O 1
ATOM 686 N N . MET A 1 88 ? 6.082 -2.247 12.745 1.00 93.75 88 MET A N 1
ATOM 687 C CA . MET A 1 88 ? 6.647 -2.699 14.021 1.00 93.75 88 MET A CA 1
ATOM 688 C C . MET A 1 88 ? 6.342 -1.711 15.149 1.00 93.75 88 MET A C 1
ATOM 690 O O . MET A 1 88 ? 5.928 -2.118 16.231 1.00 93.75 88 MET A O 1
ATOM 694 N N . TYR A 1 89 ? 6.440 -0.410 14.883 1.00 91.56 89 TYR A N 1
ATOM 695 C CA . TYR A 1 89 ? 6.088 0.637 15.836 1.00 91.56 89 TYR A CA 1
ATOM 696 C C . TYR A 1 89 ? 4.614 0.573 16.263 1.00 91.56 89 TYR A C 1
ATOM 698 O O . TYR A 1 89 ? 4.304 0.720 17.448 1.00 91.56 89 TYR A O 1
ATOM 706 N N . THR A 1 90 ? 3.705 0.282 15.327 1.00 90.56 90 THR A N 1
ATOM 707 C CA . THR A 1 90 ? 2.289 0.070 15.656 1.00 90.56 90 THR A CA 1
ATOM 708 C C . THR A 1 90 ? 2.059 -1.174 16.518 1.00 90.56 90 THR A C 1
ATOM 710 O O . THR A 1 90 ? 1.271 -1.114 17.464 1.00 90.56 90 THR A O 1
ATOM 713 N N . GLN A 1 91 ? 2.798 -2.261 16.262 1.00 89.31 91 GLN A N 1
ATOM 714 C CA . GLN A 1 91 ? 2.682 -3.529 16.995 1.00 89.31 91 GLN A CA 1
ATOM 715 C C . GLN A 1 91 ? 3.306 -3.479 18.399 1.00 89.31 91 GLN A C 1
ATOM 717 O O . GLN A 1 91 ? 2.771 -4.075 19.329 1.00 89.31 91 GLN A O 1
ATOM 722 N N . VAL A 1 92 ? 4.404 -2.737 18.589 1.00 90.12 92 VAL A N 1
ATOM 723 C CA . VAL A 1 92 ? 5.132 -2.637 19.874 1.00 90.12 92 VAL A CA 1
ATOM 724 C C . VAL A 1 92 ? 4.332 -1.894 20.958 1.00 90.12 92 VAL A C 1
ATOM 726 O O . VAL A 1 92 ? 4.668 -1.969 22.139 1.00 90.12 92 VAL A O 1
ATOM 729 N N . GLY A 1 93 ? 3.219 -1.246 20.601 1.00 80.88 93 GLY A N 1
ATOM 730 C CA . GLY A 1 93 ? 2.202 -0.876 21.585 1.00 80.88 93 GLY A CA 1
ATOM 731 C C . GLY A 1 93 ? 1.849 0.600 21.650 1.00 80.88 93 GLY A C 1
ATOM 732 O O . GLY A 1 93 ? 1.258 1.021 22.643 1.00 80.88 93 GLY A O 1
ATOM 733 N N . ILE A 1 94 ? 2.120 1.400 20.610 1.00 90.06 94 ILE A N 1
ATOM 734 C CA . ILE A 1 94 ? 1.517 2.742 20.557 1.00 90.06 94 ILE A CA 1
ATOM 735 C C . ILE A 1 94 ? -0.015 2.658 20.601 1.00 90.06 94 ILE A C 1
ATOM 737 O O . ILE A 1 94 ? -0.653 3.449 21.289 1.00 90.06 94 ILE A O 1
ATOM 741 N N . PHE A 1 95 ? -0.596 1.628 19.980 1.00 89.94 95 PHE A N 1
ATOM 742 C CA . PHE A 1 95 ? -2.032 1.352 20.045 1.00 89.94 95 PHE A CA 1
ATOM 743 C C . PHE A 1 95 ? -2.508 0.830 21.405 1.00 89.94 95 PHE A C 1
ATOM 745 O O . PHE A 1 95 ? -3.711 0.780 21.635 1.00 89.94 95 PHE A O 1
ATOM 752 N N . ASN A 1 96 ? -1.592 0.472 22.310 1.00 89.50 96 ASN A N 1
ATOM 753 C CA . ASN A 1 96 ? -1.920 0.056 23.672 1.00 89.50 96 ASN A CA 1
ATOM 754 C C . ASN A 1 96 ? -1.912 1.230 24.671 1.00 89.50 96 ASN A C 1
ATOM 756 O O . ASN A 1 96 ? -2.165 1.039 25.858 1.00 89.50 96 ASN A O 1
ATOM 760 N N . ARG A 1 97 ? -1.608 2.455 24.222 1.00 91.56 97 ARG A N 1
ATOM 761 C CA . ARG A 1 97 ? -1.692 3.649 25.072 1.00 91.56 97 ARG A CA 1
ATOM 762 C C . ARG A 1 97 ? -3.150 4.045 25.302 1.00 91.56 97 ARG A C 1
ATOM 764 O O . ARG A 1 97 ? -3.954 4.024 24.373 1.00 91.56 97 ARG A O 1
ATOM 771 N N . CYS A 1 98 ? -3.465 4.485 26.522 1.00 90.38 98 CYS A N 1
ATOM 772 C CA . CYS A 1 98 ? -4.814 4.915 26.906 1.00 90.38 98 CYS A CA 1
ATOM 773 C C . CYS A 1 98 ? -5.364 6.042 26.016 1.00 90.38 98 CYS A C 1
ATOM 775 O O . CYS A 1 98 ? -6.557 6.051 25.725 1.00 90.38 98 CYS A O 1
ATOM 777 N N . ASP A 1 99 ? -4.503 6.941 25.528 1.00 91.31 99 ASP A N 1
ATOM 778 C CA . ASP A 1 99 ? -4.888 8.067 24.660 1.00 91.31 99 ASP A CA 1
ATOM 779 C C . ASP A 1 99 ? -5.548 7.618 23.349 1.00 91.31 99 ASP A C 1
ATOM 781 O O . ASP A 1 99 ? -6.407 8.311 22.797 1.00 91.31 99 ASP A O 1
ATOM 785 N N . CYS A 1 100 ? -5.191 6.426 22.865 1.00 92.25 100 CYS A N 1
ATOM 786 C CA . CYS A 1 100 ? -5.768 5.865 21.651 1.00 92.25 100 CYS A CA 1
ATOM 787 C C . CYS A 1 100 ? -7.181 5.311 21.865 1.00 92.25 100 CYS A C 1
ATOM 789 O O . CYS A 1 100 ? -7.934 5.202 20.904 1.00 92.25 100 CYS A O 1
ATOM 791 N N . PHE A 1 101 ? -7.572 5.030 23.111 1.00 93.81 101 PHE A N 1
ATOM 792 C CA . PHE A 1 101 ? -8.920 4.578 23.478 1.00 93.81 101 PHE A CA 1
ATOM 793 C C . PHE A 1 101 ? -9.845 5.714 23.934 1.00 93.81 101 PHE A C 1
ATOM 795 O O . PHE A 1 101 ? -11.010 5.467 24.243 1.00 93.81 101 PHE A O 1
ATOM 802 N N . THR A 1 102 ? -9.341 6.948 23.996 1.00 95.19 102 THR A N 1
ATOM 803 C CA . THR A 1 102 ? -10.096 8.143 24.413 1.00 95.19 102 THR A CA 1
ATOM 804 C C . THR A 1 102 ? -10.246 9.160 23.285 1.00 95.19 102 THR A C 1
ATOM 806 O O . THR A 1 102 ? -10.590 10.313 23.534 1.00 95.19 102 THR A O 1
ATOM 809 N N . LEU A 1 103 ? -9.980 8.768 22.033 1.00 93.44 103 LEU A N 1
ATOM 810 C CA . LEU A 1 103 ? -10.019 9.661 20.872 1.00 93.44 103 LEU A CA 1
ATOM 811 C C . LEU A 1 103 ? -9.184 10.940 21.097 1.00 93.44 103 LEU A C 1
ATOM 813 O O . LEU A 1 103 ? -9.676 12.055 20.905 1.00 93.44 103 LEU A O 1
ATOM 817 N N . TRP A 1 104 ? -7.937 10.784 21.560 1.00 92.75 104 TRP A N 1
ATOM 818 C CA . TRP A 1 104 ? -7.065 11.900 21.962 1.00 92.75 104 TRP A CA 1
ATOM 819 C C . TRP A 1 104 ? -7.623 12.706 23.151 1.00 92.75 104 TRP A C 1
ATOM 821 O O . TRP A 1 104 ? -7.531 13.933 23.185 1.00 92.75 104 TRP A O 1
ATOM 831 N N . GLY A 1 105 ? -8.257 12.022 24.108 1.00 93.81 105 GLY A N 1
ATOM 832 C CA . GLY A 1 105 ? -8.889 12.628 25.286 1.00 93.81 105 GLY A CA 1
ATOM 833 C C . GLY A 1 105 ? -10.244 13.304 25.034 1.00 93.81 105 GLY A C 1
ATOM 834 O O . GLY A 1 105 ? -10.773 13.942 25.940 1.00 93.81 105 GLY A O 1
ATOM 835 N N . ARG A 1 106 ? -10.817 13.193 23.828 1.00 95.12 106 ARG A N 1
ATOM 836 C CA . 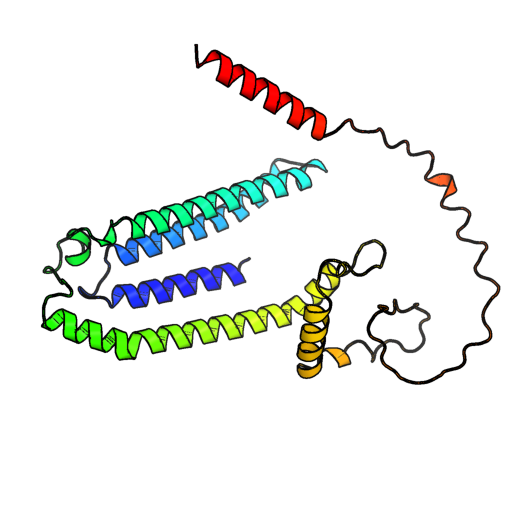ARG A 1 106 ? -12.112 13.805 23.467 1.00 95.12 106 ARG A CA 1
ATOM 837 C C . ARG A 1 106 ? -13.321 12.919 23.761 1.00 95.12 106 ARG A C 1
ATOM 839 O O . ARG A 1 106 ? -14.441 13.421 23.786 1.00 95.12 106 ARG A O 1
ATOM 846 N N . ALA A 1 107 ? -13.108 11.623 23.953 1.00 95.50 107 ALA A N 1
ATOM 847 C CA . ALA A 1 107 ? -14.146 10.634 24.208 1.00 95.50 107 ALA A CA 1
ATOM 848 C C . ALA A 1 107 ? -13.869 9.885 25.523 1.00 95.50 107 ALA A C 1
ATOM 850 O O . ALA A 1 107 ? -12.707 9.756 25.927 1.00 95.50 107 ALA A O 1
ATOM 851 N N . PRO A 1 108 ? -14.912 9.368 26.201 1.00 94.56 108 PRO A N 1
ATOM 852 C CA . PRO A 1 108 ? -14.717 8.486 27.343 1.00 94.56 108 PRO A CA 1
ATOM 853 C C . PRO A 1 108 ? -13.960 7.221 26.923 1.00 94.56 108 PRO A C 1
ATOM 855 O O . PRO A 1 108 ? -14.018 6.790 25.772 1.00 94.56 108 PRO A O 1
ATOM 858 N N . LEU A 1 109 ? -13.255 6.625 27.881 1.00 95.44 109 LEU A N 1
ATOM 859 C CA . LEU A 1 109 ? -12.436 5.437 27.672 1.00 95.44 109 LEU A CA 1
ATOM 860 C C . LEU A 1 109 ? -13.290 4.256 27.179 1.00 95.44 109 LEU A C 1
ATOM 862 O O . LEU A 1 109 ? -14.090 3.711 27.939 1.00 95.44 109 LEU A O 1
ATOM 866 N N . ALA A 1 110 ? -13.102 3.844 25.923 1.00 94.81 110 ALA A N 1
ATOM 867 C CA . ALA A 1 110 ? -13.838 2.737 25.307 1.00 94.81 110 ALA A CA 1
ATOM 868 C C . ALA A 1 110 ? -12.973 1.470 25.238 1.00 94.81 110 ALA A C 1
ATOM 870 O O . ALA A 1 110 ? -12.432 1.090 24.201 1.00 94.81 110 ALA A O 1
ATOM 871 N N . LEU A 1 111 ? -12.824 0.816 26.387 1.00 94.75 111 LEU A N 1
ATOM 872 C CA . LEU A 1 111 ? -12.107 -0.449 26.513 1.00 94.75 111 LEU A CA 1
ATOM 873 C C . LEU A 1 111 ? -12.994 -1.637 26.085 1.00 94.75 111 LEU A C 1
ATOM 875 O O . LEU A 1 111 ? -14.177 -1.665 26.432 1.00 94.75 111 LEU A O 1
ATOM 879 N N . PRO A 1 112 ? -12.441 -2.669 25.420 1.00 93.00 112 PRO A N 1
ATOM 880 C CA . PRO A 1 112 ? -13.202 -3.850 24.997 1.00 93.00 112 PRO A CA 1
ATOM 881 C C . PRO A 1 112 ? -13.747 -4.691 26.167 1.00 93.00 112 PRO A C 1
ATOM 883 O O . PRO A 1 112 ? -14.595 -5.553 25.957 1.00 93.00 112 PRO A O 1
ATOM 886 N N . GLN A 1 113 ? -13.285 -4.462 27.401 1.00 95.00 113 GLN A N 1
ATOM 887 C CA . GLN A 1 113 ? -13.819 -5.100 28.608 1.00 95.00 113 GLN A CA 1
ATOM 888 C C . GLN A 1 113 ? -15.168 -4.507 29.059 1.00 95.00 113 GLN A C 1
ATOM 890 O O . GLN A 1 113 ? -15.872 -5.132 29.851 1.00 95.00 113 GLN A O 1
ATOM 895 N N . ILE A 1 114 ? -15.545 -3.320 28.573 1.00 96.44 114 ILE A N 1
ATOM 896 C CA . ILE A 1 114 ? -16.815 -2.667 28.912 1.00 96.44 114 ILE A CA 1
ATOM 897 C C . ILE A 1 114 ? -17.938 -3.327 28.102 1.00 96.44 114 ILE A C 1
ATOM 899 O O . ILE A 1 114 ? -17.862 -3.377 26.876 1.00 96.44 114 ILE A O 1
ATOM 903 N N . ALA A 1 115 ? -18.994 -3.804 28.774 1.00 97.00 115 ALA A N 1
ATOM 904 C CA . ALA A 1 115 ? -20.051 -4.620 28.159 1.00 97.00 115 ALA A CA 1
ATOM 905 C C . ALA A 1 115 ? -20.672 -3.982 26.901 1.00 97.00 115 ALA A C 1
ATOM 907 O O . ALA A 1 115 ? -20.696 -4.618 25.852 1.00 97.00 115 ALA A O 1
ATOM 908 N N . GLY A 1 116 ? -21.056 -2.701 26.966 1.00 96.06 116 GLY A N 1
ATOM 909 C CA . GLY A 1 116 ? -21.658 -2.008 25.819 1.00 96.06 116 GLY A CA 1
ATOM 910 C C . GLY A 1 116 ? -20.715 -1.847 24.618 1.00 96.06 116 GLY A C 1
ATOM 911 O O . GLY A 1 116 ? -21.152 -1.923 23.477 1.00 96.06 116 GLY A O 1
ATOM 912 N N . VAL A 1 117 ? -19.407 -1.682 24.850 1.00 96.38 117 VAL A N 1
ATOM 913 C CA . VAL A 1 117 ? -18.409 -1.611 23.764 1.00 96.38 117 VAL A CA 1
ATOM 914 C C . VAL A 1 117 ? -18.173 -2.997 23.168 1.00 96.38 117 VAL A C 1
ATOM 916 O O . VAL A 1 117 ? -18.066 -3.147 21.952 1.00 96.38 117 VAL A O 1
ATOM 919 N N . ARG A 1 118 ? -18.109 -4.018 24.029 1.00 96.50 118 ARG A N 1
ATOM 920 C CA . ARG A 1 118 ? -17.890 -5.408 23.633 1.00 96.50 118 ARG A CA 1
ATOM 921 C C . ARG A 1 118 ? -18.997 -5.925 22.722 1.00 96.50 118 ARG A C 1
ATOM 923 O O . ARG A 1 118 ? -18.680 -6.592 21.745 1.00 96.50 118 ARG A O 1
ATOM 930 N N . GLU A 1 119 ? -20.258 -5.637 23.033 1.00 97.38 119 GLU A N 1
ATOM 931 C CA . GLU A 1 119 ? -21.407 -6.071 22.227 1.00 97.38 119 GLU A CA 1
ATOM 932 C C . GLU A 1 119 ? -21.318 -5.530 20.796 1.00 97.38 119 GLU A C 1
ATOM 934 O O . GLU A 1 119 ? -21.308 -6.315 19.848 1.00 97.38 119 GLU A O 1
ATOM 939 N N . VAL A 1 120 ? -21.111 -4.217 20.648 1.00 96.50 120 VAL A N 1
ATOM 940 C CA . VAL A 1 120 ? -20.941 -3.561 19.339 1.00 96.50 120 VAL A CA 1
ATOM 941 C C . VAL A 1 120 ? -19.731 -4.117 18.587 1.00 96.50 120 VAL A C 1
ATOM 943 O O . VAL A 1 120 ? -19.785 -4.352 17.380 1.00 96.50 120 VAL A O 1
ATOM 946 N N . LEU A 1 121 ? -18.618 -4.340 19.289 1.00 95.75 121 LEU A N 1
ATOM 947 C CA . LEU A 1 121 ? -17.400 -4.853 18.674 1.00 95.75 121 LEU A CA 1
ATOM 948 C C . LEU A 1 121 ? -17.582 -6.293 18.174 1.00 95.75 121 LEU A C 1
ATOM 950 O O . LEU A 1 121 ? -17.177 -6.604 17.057 1.00 95.75 121 LEU A O 1
ATOM 954 N N . MET A 1 122 ? -18.210 -7.162 18.970 1.00 97.25 122 MET A N 1
ATOM 955 C CA . MET A 1 122 ? -18.464 -8.554 18.587 1.00 97.25 122 MET A CA 1
ATOM 956 C C . MET A 1 122 ? -19.463 -8.654 17.432 1.00 97.25 122 MET A C 1
ATOM 958 O O . MET A 1 122 ? -19.260 -9.475 16.541 1.00 97.25 122 MET A O 1
ATOM 962 N N . GLU A 1 123 ? -20.490 -7.801 17.402 1.00 97.25 123 GLU A N 1
ATOM 963 C CA . GLU A 1 123 ? -21.429 -7.706 16.279 1.00 97.25 123 GLU A CA 1
ATOM 964 C C . GLU A 1 123 ? -20.702 -7.350 14.971 1.00 97.25 123 GLU A C 1
ATOM 966 O O . GLU A 1 123 ? -20.855 -8.035 13.956 1.00 97.25 123 GLU A O 1
ATOM 971 N N . ARG A 1 124 ? -19.835 -6.329 15.001 1.00 96.50 124 ARG A N 1
ATOM 972 C CA . ARG A 1 124 ? -19.06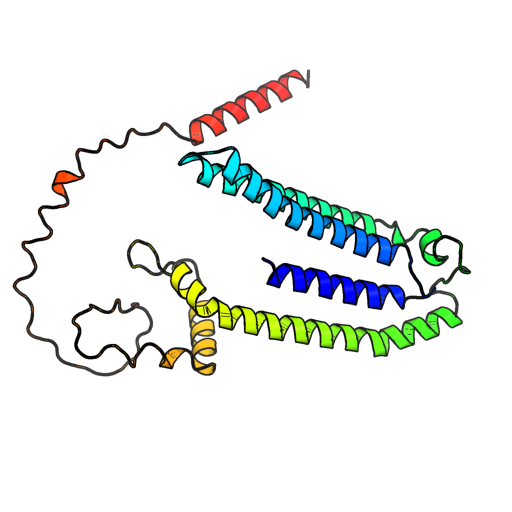7 -5.888 13.824 1.00 96.50 124 ARG A CA 1
ATOM 973 C C . ARG A 1 124 ? -18.034 -6.914 13.370 1.00 96.50 124 ARG A C 1
ATOM 975 O O . ARG A 1 124 ? -17.909 -7.148 12.170 1.00 96.50 124 ARG A O 1
ATOM 982 N N . ILE A 1 125 ? -17.331 -7.549 14.311 1.00 95.81 125 ILE A N 1
ATOM 983 C CA . ILE A 1 125 ? -16.369 -8.623 14.022 1.00 95.81 125 ILE A CA 1
ATOM 984 C C . ILE A 1 125 ? -17.066 -9.824 13.376 1.00 95.81 125 ILE A C 1
ATOM 986 O O . ILE A 1 125 ? -16.509 -10.423 12.460 1.00 95.81 125 ILE A O 1
ATOM 990 N N . ALA A 1 126 ? -18.261 -10.192 13.844 1.00 97.44 126 ALA A N 1
ATOM 991 C CA . ALA A 1 126 ? -18.975 -11.359 13.334 1.00 97.44 126 ALA A CA 1
ATOM 992 C C . ALA A 1 126 ? -19.651 -11.110 11.975 1.00 97.44 126 ALA A C 1
ATOM 994 O O . ALA A 1 126 ? -19.773 -12.044 11.185 1.00 97.44 126 ALA A O 1
ATOM 995 N N . GLY A 1 127 ? -20.093 -9.877 11.703 1.00 96.62 127 GLY A N 1
ATOM 996 C CA . GLY A 1 127 ? -20.855 -9.534 10.499 1.00 96.62 127 GLY A CA 1
ATOM 997 C C . GLY A 1 127 ? -20.128 -8.589 9.544 1.00 96.62 127 GLY A C 1
ATOM 998 O O . GLY A 1 127 ? -19.708 -8.987 8.460 1.00 96.62 127 GLY A O 1
ATOM 999 N N . GLU A 1 128 ? -20.014 -7.317 9.927 1.00 95.44 128 GLU A N 1
ATOM 1000 C CA . GLU A 1 128 ? -19.601 -6.218 9.038 1.00 95.44 128 GLU A CA 1
ATOM 1001 C C . GLU A 1 128 ? -18.176 -6.401 8.488 1.00 95.44 128 GLU A C 1
ATOM 1003 O O . GLU A 1 128 ? -17.951 -6.324 7.280 1.00 95.44 128 GLU A O 1
ATOM 1008 N N . TRP A 1 129 ? -17.206 -6.680 9.358 1.00 95.00 129 TRP A N 1
ATOM 1009 C CA . TRP A 1 129 ? -15.789 -6.724 8.992 1.00 95.00 129 TRP A CA 1
ATOM 1010 C C . TRP A 1 129 ? -15.417 -7.849 8.023 1.00 95.00 129 TRP A C 1
ATOM 1012 O O . TRP A 1 129 ? -14.792 -7.536 7.009 1.00 95.00 129 TRP A O 1
ATOM 1022 N N . PRO A 1 130 ? -15.796 -9.126 8.242 1.00 96.50 130 PRO A N 1
ATOM 1023 C CA . PRO A 1 130 ? -15.458 -10.184 7.298 1.00 96.50 130 PRO A CA 1
ATOM 1024 C C . PRO A 1 130 ? -16.076 -9.927 5.923 1.00 96.50 130 PRO A C 1
ATOM 1026 O O . PRO A 1 130 ? -15.402 -10.146 4.921 1.00 96.50 130 PRO A O 1
ATOM 1029 N N . ILE A 1 131 ? -17.307 -9.402 5.853 1.00 97.06 131 ILE A N 1
ATOM 1030 C CA . ILE A 1 131 ? -17.949 -9.065 4.575 1.00 97.06 131 ILE A CA 1
ATOM 1031 C C . ILE A 1 131 ? -17.129 -8.008 3.831 1.00 97.06 131 ILE A C 1
ATOM 1033 O O . ILE A 1 131 ? -16.774 -8.223 2.673 1.00 97.06 131 ILE A O 1
ATOM 1037 N N . VAL A 1 132 ? -16.779 -6.900 4.493 1.00 94.44 132 VAL A N 1
ATOM 1038 C CA . VAL A 1 132 ? -15.969 -5.833 3.882 1.00 94.44 132 VAL A CA 1
ATOM 1039 C C . VAL A 1 132 ? -14.609 -6.373 3.434 1.00 94.44 132 VAL A C 1
ATOM 1041 O O . VAL A 1 132 ? -14.194 -6.113 2.306 1.00 94.44 132 VAL A O 1
ATOM 1044 N N . THR A 1 133 ? -13.935 -7.169 4.268 1.00 93.50 133 THR A N 1
ATOM 1045 C CA . THR A 1 133 ? -12.633 -7.761 3.937 1.00 93.50 133 THR A CA 1
ATOM 1046 C C . THR A 1 133 ? -12.717 -8.723 2.750 1.00 93.50 133 THR A C 1
ATOM 1048 O O . THR A 1 133 ? -11.903 -8.615 1.837 1.00 93.50 133 THR A O 1
ATOM 1051 N N . PHE A 1 134 ? -13.696 -9.632 2.706 1.00 95.88 134 PHE A N 1
ATOM 1052 C CA . PHE A 1 134 ? -13.843 -10.577 1.592 1.00 95.88 134 PHE A CA 1
ATOM 1053 C C . PHE A 1 134 ? -14.218 -9.888 0.284 1.00 95.88 134 PHE A C 1
ATOM 1055 O O . PHE A 1 134 ? -13.670 -10.236 -0.761 1.00 95.88 134 PHE A O 1
ATOM 1062 N N . VAL A 1 135 ? -15.116 -8.900 0.332 1.00 96.00 135 VAL A N 1
ATOM 1063 C CA . VAL A 1 135 ? -15.454 -8.090 -0.844 1.00 96.00 135 VAL A CA 1
ATOM 1064 C C . VAL A 1 135 ? -14.208 -7.366 -1.347 1.00 96.00 135 VAL A C 1
ATOM 1066 O O . VAL A 1 135 ? -13.919 -7.421 -2.539 1.00 96.00 135 VAL A O 1
ATOM 1069 N N . TRP A 1 136 ? -13.434 -6.753 -0.451 1.00 94.75 136 TRP A N 1
ATOM 1070 C CA . TRP A 1 136 ? -12.219 -6.031 -0.817 1.00 94.75 136 TRP A CA 1
ATOM 1071 C C . TRP A 1 136 ? -11.154 -6.938 -1.447 1.00 94.75 136 TRP A C 1
ATOM 1073 O O . TRP A 1 136 ? -10.680 -6.651 -2.544 1.00 94.75 136 TRP A O 1
ATOM 1083 N N . ILE A 1 137 ? -10.858 -8.083 -0.822 1.00 92.50 137 ILE A N 1
ATOM 1084 C CA . ILE A 1 137 ? -9.947 -9.099 -1.377 1.00 92.50 137 ILE A CA 1
ATOM 1085 C C . ILE A 1 137 ? -10.450 -9.588 -2.742 1.00 92.50 137 ILE A C 1
ATOM 1087 O O . ILE A 1 137 ? -9.664 -9.751 -3.672 1.00 92.50 137 ILE A O 1
ATOM 1091 N N . GLY A 1 138 ? -11.760 -9.806 -2.889 1.00 95.44 138 GLY A N 1
ATOM 1092 C CA . GLY A 1 138 ? -12.364 -10.201 -4.160 1.00 95.44 138 GLY A CA 1
ATOM 1093 C C . GLY A 1 138 ? -12.118 -9.172 -5.265 1.00 95.44 138 GLY A C 1
ATOM 1094 O O . GLY A 1 138 ? -11.724 -9.544 -6.370 1.00 95.44 138 GLY A O 1
ATOM 1095 N N . ILE A 1 139 ? -12.287 -7.882 -4.962 1.00 93.12 139 ILE A N 1
ATOM 1096 C CA . ILE A 1 139 ? -11.999 -6.795 -5.903 1.00 93.12 139 ILE A CA 1
ATOM 1097 C C . ILE A 1 139 ? -10.499 -6.772 -6.246 1.00 93.12 139 ILE A C 1
ATOM 1099 O O . ILE A 1 139 ? -10.157 -6.726 -7.427 1.00 93.12 139 ILE A O 1
ATOM 1103 N N . GLU A 1 140 ? -9.601 -6.857 -5.258 1.00 90.19 140 GLU A N 1
ATOM 1104 C CA . GLU A 1 140 ? -8.149 -6.906 -5.492 1.00 90.19 140 GLU A CA 1
ATOM 1105 C C . GLU A 1 140 ? -7.755 -8.080 -6.402 1.00 90.19 140 GLU A C 1
ATOM 1107 O O . GLU A 1 140 ? -7.006 -7.888 -7.359 1.00 90.19 140 GLU A O 1
ATOM 1112 N N . LEU A 1 141 ? -8.313 -9.275 -6.179 1.00 91.88 141 LEU A N 1
ATOM 1113 C CA . LEU A 1 141 ? -8.067 -10.451 -7.019 1.00 91.88 141 LEU A CA 1
ATOM 1114 C C . LEU A 1 141 ? -8.556 -10.256 -8.457 1.00 91.88 141 LEU A C 1
ATOM 1116 O O . LEU A 1 141 ? -7.813 -10.542 -9.397 1.00 91.88 141 LEU A O 1
ATOM 1120 N N . VAL A 1 142 ? -9.779 -9.750 -8.643 1.00 93.19 142 VAL A N 1
ATOM 1121 C CA . VAL A 1 142 ? -10.330 -9.471 -9.979 1.00 93.19 142 VAL A CA 1
ATOM 1122 C C . VAL A 1 142 ? -9.452 -8.472 -10.721 1.00 93.19 142 VAL A C 1
ATOM 1124 O O . VAL A 1 142 ? -9.125 -8.680 -11.890 1.00 93.19 142 VAL A O 1
ATOM 1127 N N . MET A 1 143 ? -9.025 -7.405 -10.049 1.00 89.06 143 MET A N 1
ATOM 1128 C CA . MET A 1 143 ? -8.173 -6.412 -10.683 1.00 89.06 143 MET A CA 1
ATOM 1129 C C . MET A 1 143 ? -6.757 -6.947 -10.961 1.00 89.06 143 MET A C 1
ATOM 1131 O O . MET A 1 143 ? -6.208 -6.647 -12.018 1.00 89.06 143 MET A O 1
ATOM 1135 N N . CYS A 1 144 ? -6.172 -7.775 -10.086 1.00 88.88 144 CYS A N 1
ATOM 1136 C CA . CYS A 1 144 ? -4.903 -8.465 -10.353 1.00 88.88 144 CYS A CA 1
ATOM 1137 C C . CYS A 1 144 ? -4.988 -9.332 -11.615 1.00 88.88 144 CYS A C 1
ATOM 1139 O O . CYS A 1 144 ? -4.088 -9.288 -12.451 1.00 88.88 144 CYS A O 1
ATOM 1141 N N . VAL A 1 145 ? -6.088 -10.070 -11.788 1.00 88.25 145 VAL A N 1
ATOM 1142 C CA . VAL A 1 145 ? -6.351 -10.851 -13.005 1.00 88.25 145 VAL A CA 1
ATOM 1143 C C . VAL A 1 145 ? -6.511 -9.936 -14.224 1.00 88.25 145 VAL A C 1
ATOM 1145 O O . VAL A 1 145 ? -5.956 -10.230 -15.279 1.00 88.25 145 VAL A O 1
ATOM 1148 N N . ALA A 1 146 ? -7.192 -8.796 -14.087 1.00 89.75 146 ALA A N 1
ATOM 1149 C CA . ALA A 1 146 ? -7.340 -7.828 -15.173 1.00 89.75 146 ALA A CA 1
ATOM 1150 C C . ALA A 1 146 ? -5.998 -7.207 -15.602 1.00 89.75 146 ALA A C 1
ATOM 1152 O O . ALA A 1 146 ? -5.715 -7.124 -16.796 1.00 89.75 146 ALA A O 1
ATOM 1153 N N . ILE A 1 147 ? -5.149 -6.814 -14.646 1.00 87.62 147 ILE A N 1
ATOM 1154 C CA . ILE A 1 147 ? -3.787 -6.321 -14.906 1.00 87.62 147 ILE A CA 1
ATOM 1155 C C . ILE A 1 147 ? -2.972 -7.412 -15.581 1.00 87.62 147 ILE A C 1
ATOM 1157 O O . ILE A 1 147 ? -2.346 -7.161 -16.605 1.00 87.62 147 ILE A O 1
ATOM 1161 N N . TRP A 1 148 ? -3.012 -8.629 -15.043 1.00 84.75 148 TRP A N 1
ATOM 1162 C CA . TRP A 1 148 ? -2.334 -9.769 -15.639 1.00 84.75 148 TRP A CA 1
ATOM 1163 C C . TRP A 1 148 ? -2.739 -9.966 -17.107 1.00 84.75 148 TRP A C 1
ATOM 1165 O O . TRP A 1 148 ? -1.878 -10.106 -17.972 1.00 84.75 148 TRP A O 1
ATOM 1175 N N . TRP A 1 149 ? -4.041 -9.923 -17.406 1.00 86.56 149 TRP A N 1
ATOM 1176 C CA . TRP A 1 149 ? -4.545 -10.026 -18.776 1.00 86.56 149 TRP A CA 1
ATOM 1177 C C . TRP A 1 149 ? -4.079 -8.881 -19.670 1.00 86.56 149 TRP A C 1
ATOM 1179 O O . TRP A 1 149 ? -3.731 -9.131 -20.823 1.00 86.56 149 TRP A O 1
ATOM 1189 N N . TRP A 1 150 ? -4.034 -7.654 -19.147 1.00 89.19 150 TRP A N 1
ATOM 1190 C CA . TRP A 1 150 ? -3.568 -6.481 -19.887 1.00 89.19 150 TRP A CA 1
ATOM 1191 C C . TRP A 1 150 ? -2.072 -6.562 -20.213 1.00 89.19 150 TRP A C 1
ATOM 1193 O O . TRP A 1 150 ? -1.656 -6.254 -21.325 1.00 89.19 150 TRP A O 1
ATOM 1203 N N . PHE A 1 151 ? -1.253 -6.999 -19.256 1.00 85.50 151 PHE A N 1
ATOM 1204 C CA . PHE A 1 151 ? 0.202 -7.095 -19.407 1.00 85.50 151 PHE A CA 1
ATOM 1205 C C . PHE A 1 151 ? 0.676 -8.436 -19.986 1.00 85.50 151 PHE A C 1
ATOM 1207 O O . PHE A 1 151 ? 1.883 -8.669 -20.066 1.00 85.50 151 PHE A O 1
ATOM 1214 N N . GLY A 1 152 ? -0.237 -9.304 -20.432 1.00 82.00 152 GLY A N 1
ATOM 1215 C CA . GLY A 1 152 ? 0.107 -10.617 -20.984 1.00 82.00 152 GLY A CA 1
ATOM 1216 C C . GLY A 1 152 ? 1.093 -10.552 -22.158 1.00 82.00 152 GLY A C 1
ATOM 1217 O O . GLY A 1 152 ? 1.963 -11.412 -22.273 1.00 82.00 152 GLY A O 1
ATOM 1218 N N . GLU A 1 153 ? 1.025 -9.504 -22.983 1.00 81.69 153 GLU A N 1
ATOM 1219 C CA . GLU A 1 153 ? 1.967 -9.291 -24.093 1.00 81.69 153 GLU A CA 1
ATOM 1220 C C . GLU A 1 153 ? 3.379 -8.935 -23.603 1.00 81.69 153 GLU A C 1
ATOM 1222 O O . GLU A 1 153 ? 4.368 -9.464 -24.110 1.00 81.69 153 GLU A O 1
ATOM 1227 N N . ALA A 1 154 ? 3.485 -8.104 -22.561 1.00 80.06 154 ALA A N 1
ATOM 1228 C CA . ALA A 1 154 ? 4.768 -7.712 -21.979 1.00 80.06 154 ALA A CA 1
ATOM 1229 C C . ALA A 1 154 ? 5.485 -8.897 -21.316 1.00 80.06 154 ALA A C 1
ATOM 1231 O O . ALA A 1 154 ? 6.711 -8.990 -21.370 1.00 80.06 154 ALA A O 1
ATOM 1232 N N . VAL A 1 155 ? 4.727 -9.834 -20.735 1.00 73.62 155 VAL A N 1
ATOM 1233 C CA . VAL A 1 155 ? 5.275 -11.100 -20.227 1.00 73.62 155 VAL A CA 1
ATOM 1234 C C . VAL A 1 155 ? 5.902 -11.908 -21.364 1.00 73.62 155 VAL A C 1
ATOM 1236 O O . VAL A 1 155 ? 6.971 -12.482 -21.178 1.00 73.62 155 VAL A O 1
ATOM 1239 N N . GLY A 1 156 ? 5.287 -11.908 -22.551 1.00 72.75 156 GLY A N 1
ATOM 1240 C CA . GLY A 1 156 ? 5.849 -12.542 -23.745 1.00 72.75 156 GLY A CA 1
ATOM 1241 C C . GLY A 1 156 ? 7.230 -11.994 -24.108 1.00 72.75 156 GLY A C 1
ATOM 1242 O O . GLY A 1 156 ? 8.146 -12.776 -24.345 1.00 72.75 156 GLY A O 1
ATOM 1243 N N . VAL A 1 157 ? 7.403 -10.671 -24.060 1.00 76.88 157 VAL A N 1
ATOM 1244 C CA . VAL A 1 157 ? 8.696 -10.008 -24.314 1.00 76.88 157 VAL A CA 1
ATOM 1245 C C . VAL A 1 157 ? 9.714 -10.327 -23.217 1.00 76.88 157 VAL A C 1
ATOM 1247 O O . VAL A 1 157 ? 10.853 -10.656 -23.517 1.00 76.88 157 VAL A O 1
ATOM 1250 N N . TYR A 1 158 ? 9.306 -10.320 -21.945 1.00 75.44 158 TYR A N 1
ATOM 1251 C CA . TYR A 1 158 ? 10.190 -10.669 -20.823 1.00 75.44 158 TYR A CA 1
ATOM 1252 C C . TYR A 1 158 ? 10.717 -12.110 -20.873 1.00 75.44 158 TYR A C 1
ATOM 1254 O O . TYR A 1 158 ? 11.757 -12.422 -20.290 1.00 75.44 158 TYR A O 1
ATOM 1262 N N . LEU A 1 159 ? 9.975 -13.003 -21.526 1.00 74.50 159 LEU A N 1
ATOM 1263 C CA . LEU A 1 159 ? 10.350 -14.403 -21.690 1.00 74.50 159 LEU A CA 1
ATOM 1264 C C . LEU A 1 159 ? 11.289 -14.637 -22.877 1.00 74.50 159 LEU A C 1
ATOM 1266 O O . LEU A 1 159 ? 11.903 -15.707 -22.944 1.00 74.50 159 LEU A O 1
ATOM 1270 N N . GLN A 1 160 ? 11.420 -13.665 -23.782 1.00 78.12 160 GLN A N 1
ATOM 1271 C CA . GLN A 1 160 ? 12.368 -13.723 -24.886 1.00 78.12 160 GLN A CA 1
ATOM 1272 C C . GLN A 1 160 ? 13.775 -13.411 -24.370 1.00 78.12 160 GLN A C 1
ATOM 1274 O O . GLN A 1 160 ? 14.016 -12.407 -23.706 1.00 78.12 160 GLN A O 1
ATOM 1279 N N . LYS A 1 161 ? 14.714 -14.309 -24.655 1.00 74.94 161 LYS A N 1
ATOM 1280 C CA . LYS A 1 161 ? 16.147 -14.092 -24.469 1.00 74.94 161 LYS A CA 1
ATOM 1281 C C . LYS A 1 161 ? 16.701 -13.480 -25.758 1.00 74.94 161 LYS A C 1
ATOM 1283 O O . LYS A 1 161 ? 16.268 -13.877 -26.839 1.00 74.94 161 LYS A O 1
ATOM 1288 N N . ASP A 1 162 ? 17.697 -12.599 -25.658 1.00 78.44 162 ASP A N 1
ATOM 1289 C CA . ASP A 1 162 ? 18.342 -11.978 -26.833 1.00 78.44 162 ASP A CA 1
ATOM 1290 C C . ASP A 1 162 ? 18.938 -13.007 -27.813 1.00 78.44 162 ASP A C 1
ATOM 1292 O O . ASP A 1 162 ? 19.048 -12.751 -29.009 1.00 78.44 162 ASP A O 1
ATOM 1296 N N . ASP A 1 163 ? 19.239 -14.213 -27.325 1.00 80.38 163 ASP A N 1
ATOM 1297 C CA . ASP A 1 163 ? 19.737 -15.341 -28.121 1.00 80.38 163 ASP A CA 1
ATOM 1298 C C . ASP A 1 163 ? 18.631 -16.058 -28.936 1.00 80.38 163 ASP A C 1
ATOM 1300 O O . ASP A 1 163 ? 18.872 -17.126 -29.498 1.00 80.38 163 ASP A O 1
ATOM 1304 N N . GLY A 1 164 ? 17.386 -15.562 -28.925 1.00 72.56 164 GLY A N 1
ATOM 1305 C CA . GLY A 1 164 ? 16.209 -16.247 -29.487 1.00 72.56 164 GLY A CA 1
ATOM 1306 C C . GLY A 1 164 ? 15.699 -17.425 -28.641 1.00 72.56 164 GLY A C 1
ATOM 1307 O O . GLY A 1 164 ? 14.736 -18.094 -29.012 1.00 72.56 164 GLY A O 1
ATOM 1308 N N . GLY A 1 165 ? 16.330 -17.685 -27.492 1.00 74.12 165 GLY A N 1
ATOM 1309 C CA . GLY A 1 165 ? 15.911 -18.699 -26.525 1.00 74.12 165 GLY A CA 1
ATOM 1310 C C . GLY A 1 165 ? 14.799 -18.219 -25.588 1.00 74.12 165 GLY A C 1
ATOM 1311 O O . GLY A 1 165 ? 14.544 -17.028 -25.441 1.00 74.12 165 GLY A O 1
ATOM 1312 N N . SER A 1 166 ? 14.154 -19.155 -24.897 1.00 74.50 166 SER A N 1
ATOM 1313 C CA . SER A 1 166 ? 13.230 -18.854 -23.798 1.00 74.50 166 SER A CA 1
ATOM 1314 C C . SER A 1 166 ? 14.003 -18.731 -22.485 1.00 74.50 166 SER A C 1
ATOM 1316 O O . SER A 1 166 ? 14.816 -19.597 -22.154 1.00 74.50 166 SER A O 1
ATOM 1318 N N . ASN A 1 167 ? 13.720 -17.695 -21.694 1.00 74.81 167 ASN A N 1
ATOM 1319 C CA . ASN A 1 167 ? 14.326 -17.523 -20.372 1.00 74.81 167 ASN A CA 1
ATOM 1320 C C . ASN A 1 167 ? 13.657 -18.396 -19.283 1.00 74.81 167 ASN A C 1
ATOM 1322 O O . ASN A 1 167 ? 13.871 -18.179 -18.095 1.00 74.81 167 ASN A O 1
ATOM 1326 N N . MET A 1 168 ? 12.837 -19.392 -19.653 1.00 77.62 168 MET A N 1
ATOM 1327 C CA . MET A 1 168 ? 12.110 -20.259 -18.708 1.00 77.62 168 MET A CA 1
ATOM 1328 C C . MET A 1 168 ? 12.952 -21.375 -18.077 1.00 77.62 168 MET A C 1
ATOM 1330 O O . MET A 1 168 ? 12.410 -22.173 -17.317 1.00 77.62 168 MET A O 1
ATOM 1334 N N . GLY A 1 169 ? 14.261 -21.447 -18.337 1.00 79.19 169 GLY A N 1
ATOM 1335 C CA . GLY A 1 169 ? 15.116 -22.522 -17.814 1.00 79.19 169 GLY A CA 1
ATOM 1336 C C . GLY A 1 169 ? 15.151 -22.631 -16.280 1.00 79.19 169 GLY A C 1
ATOM 1337 O O . GLY A 1 169 ? 15.420 -23.706 -15.753 1.00 79.19 169 GLY A O 1
ATOM 1338 N N . TRP A 1 170 ? 14.843 -21.548 -15.556 1.00 77.94 170 TRP A N 1
ATOM 1339 C CA . TRP A 1 170 ? 14.749 -21.533 -14.089 1.00 77.94 170 TRP A CA 1
ATOM 1340 C C . TRP A 1 170 ? 13.361 -21.916 -13.554 1.00 77.94 170 TRP A C 1
ATOM 1342 O O . TRP A 1 170 ? 13.217 -22.185 -12.360 1.00 77.94 170 TRP A O 1
ATOM 1352 N N . VAL A 1 171 ? 12.329 -21.938 -14.405 1.00 81.88 171 VAL A N 1
ATOM 1353 C CA . VAL A 1 171 ? 10.955 -22.234 -13.988 1.00 81.88 171 VAL A CA 1
ATOM 1354 C C . VAL A 1 171 ? 10.752 -23.751 -13.984 1.00 81.88 171 VAL A C 1
ATOM 1356 O O . VAL A 1 171 ? 10.916 -24.394 -15.022 1.00 81.88 171 VAL A O 1
ATOM 1359 N N . PRO A 1 172 ? 10.340 -24.359 -12.856 1.00 87.38 172 PRO A N 1
ATOM 1360 C CA . PRO A 1 172 ? 10.066 -25.787 -12.818 1.00 87.38 172 PRO A CA 1
ATOM 1361 C C . PRO A 1 172 ? 8.991 -26.178 -13.836 1.00 87.38 172 PRO A C 1
ATOM 1363 O O . PRO A 1 172 ? 7.921 -25.571 -13.900 1.00 87.38 172 PRO A O 1
ATOM 1366 N N . GLU A 1 173 ? 9.219 -27.267 -14.565 1.00 84.69 173 GLU A N 1
ATOM 1367 C CA . GLU A 1 173 ? 8.340 -27.746 -15.641 1.00 84.69 173 GLU A CA 1
ATOM 1368 C C . GLU A 1 173 ? 6.876 -27.960 -15.193 1.00 84.69 173 GLU A C 1
ATOM 1370 O O . GLU A 1 173 ? 5.928 -27.778 -15.957 1.00 84.69 173 GLU A O 1
ATOM 1375 N N . ARG A 1 174 ? 6.665 -28.294 -13.911 1.00 86.44 174 ARG A N 1
ATOM 1376 C CA . ARG A 1 174 ? 5.326 -28.434 -13.310 1.00 86.44 174 ARG A CA 1
ATOM 1377 C C . ARG A 1 174 ? 4.542 -27.123 -13.325 1.00 86.44 174 ARG A C 1
ATOM 1379 O O . ARG A 1 174 ? 3.339 -27.147 -13.579 1.00 86.44 174 ARG A O 1
ATOM 1386 N N . VAL A 1 175 ? 5.218 -26.007 -13.054 1.00 84.31 175 VAL A N 1
ATOM 1387 C CA . VAL A 1 175 ? 4.619 -24.667 -13.065 1.00 84.31 175 VAL A CA 1
ATOM 1388 C C . VAL A 1 175 ? 4.256 -24.296 -14.495 1.00 84.31 175 VAL A C 1
ATOM 1390 O O . VAL A 1 175 ? 3.128 -23.884 -14.731 1.00 84.31 175 VAL A O 1
ATOM 1393 N N . LEU A 1 176 ? 5.140 -24.565 -15.461 1.00 80.62 176 LEU A N 1
ATOM 1394 C CA . LEU A 1 176 ? 4.868 -24.337 -16.885 1.00 80.62 176 LEU A CA 1
ATOM 1395 C C . LEU A 1 176 ? 3.670 -25.151 -17.387 1.00 80.62 176 LEU A C 1
ATOM 1397 O O . LEU A 1 176 ? 2.803 -24.617 -18.073 1.00 80.62 176 LEU A O 1
ATOM 1401 N N . ARG A 1 177 ? 3.552 -26.423 -16.991 1.00 85.31 177 ARG A N 1
ATOM 1402 C CA . ARG A 1 177 ? 2.396 -27.264 -17.350 1.00 85.31 177 ARG A CA 1
ATOM 1403 C C . ARG A 1 177 ? 1.097 -26.832 -16.672 1.00 85.31 177 ARG A C 1
ATOM 1405 O O . ARG A 1 177 ? 0.024 -26.969 -17.260 1.00 85.31 177 ARG A O 1
ATOM 1412 N N . ALA A 1 178 ? 1.156 -26.367 -15.425 1.00 85.88 178 ALA A N 1
ATOM 1413 C CA . ALA A 1 178 ? -0.010 -25.790 -14.757 1.00 85.88 178 ALA A CA 1
ATOM 1414 C C . ALA A 1 178 ? -0.439 -24.495 -15.462 1.00 85.88 178 ALA A C 1
ATOM 1416 O O . ALA A 1 178 ? -1.612 -24.328 -15.789 1.00 85.88 178 ALA A O 1
ATOM 1417 N N . TRP A 1 179 ? 0.536 -23.649 -15.787 1.00 81.00 179 TRP A N 1
ATOM 1418 C CA . TRP A 1 179 ? 0.353 -22.400 -16.507 1.00 81.00 179 TRP A CA 1
ATOM 1419 C C . TRP A 1 179 ? -0.275 -22.610 -17.888 1.00 81.00 179 TRP A C 1
ATOM 1421 O O . TRP A 1 179 ? -1.307 -22.021 -18.197 1.00 81.00 179 TRP A O 1
ATOM 1431 N N . GLY A 1 180 ? 0.271 -23.534 -18.683 1.00 81.06 180 GLY A N 1
ATOM 1432 C CA . GLY A 1 180 ? -0.256 -23.879 -20.002 1.00 81.06 180 GLY A CA 1
ATOM 1433 C C . GLY A 1 180 ? -1.716 -24.338 -19.957 1.00 81.06 180 GLY A C 1
ATOM 1434 O O . GLY A 1 180 ? -2.505 -23.942 -20.813 1.00 81.06 180 GLY A O 1
ATOM 1435 N N . ARG A 1 181 ? -2.121 -25.095 -18.926 1.00 86.12 181 ARG A N 1
ATOM 1436 C CA . ARG A 1 181 ? -3.525 -25.500 -18.731 1.00 86.12 181 ARG A CA 1
ATOM 1437 C C . ARG A 1 181 ? -4.440 -24.318 -18.418 1.00 86.12 181 ARG A C 1
ATOM 1439 O O . ARG A 1 181 ? -5.531 -24.247 -18.979 1.00 86.12 181 ARG A O 1
ATOM 1446 N N . VAL A 1 182 ? -3.993 -23.385 -17.576 1.00 82.75 182 VAL A N 1
ATOM 1447 C CA . VAL A 1 182 ? -4.745 -22.160 -17.260 1.00 82.75 182 VAL A CA 1
ATOM 1448 C C . VAL A 1 182 ? -4.904 -21.291 -18.510 1.00 82.75 182 VAL A C 1
ATOM 1450 O O . VAL A 1 182 ? -6.021 -20.920 -18.858 1.00 82.75 182 VAL A O 1
ATOM 1453 N N . CYS A 1 183 ? -3.820 -21.040 -19.248 1.00 78.38 183 CYS A N 1
ATOM 1454 C CA . CYS A 1 183 ? -3.860 -20.257 -20.486 1.00 78.38 183 CYS A CA 1
ATOM 1455 C C . CYS A 1 183 ? -4.725 -20.904 -21.575 1.00 78.38 183 CYS A C 1
ATOM 1457 O O . CYS A 1 183 ? -5.447 -20.202 -22.283 1.00 78.38 183 CYS A O 1
ATOM 1459 N N . SER A 1 184 ? -4.690 -22.236 -21.683 1.00 78.94 184 SER A N 1
ATOM 1460 C CA . SER A 1 184 ? -5.534 -22.984 -22.622 1.00 78.94 184 SER A CA 1
ATOM 1461 C C . SER A 1 184 ? -7.016 -22.867 -22.263 1.00 78.94 184 SER A C 1
ATOM 1463 O O . SER A 1 184 ? -7.833 -22.605 -23.141 1.00 78.94 184 SER A O 1
ATOM 1465 N N . GLY A 1 185 ? -7.365 -22.985 -20.975 1.00 81.00 185 GLY A N 1
ATOM 1466 C CA . GLY A 1 185 ? -8.740 -22.797 -20.496 1.00 81.00 185 GLY A CA 1
ATOM 1467 C C . GLY A 1 185 ? -9.262 -21.369 -20.681 1.00 81.00 185 GLY A C 1
ATOM 1468 O O . GLY A 1 185 ? -10.453 -21.175 -20.901 1.00 81.00 185 GLY A O 1
ATOM 1469 N N . LEU A 1 186 ? -8.367 -20.378 -20.654 1.00 75.88 186 LEU A N 1
ATOM 1470 C CA . LEU A 1 186 ? -8.681 -18.965 -20.881 1.00 75.88 186 LEU A CA 1
ATOM 1471 C C . LEU A 1 186 ? -8.696 -18.560 -22.369 1.00 75.88 186 LEU A C 1
ATOM 1473 O O . LEU A 1 186 ? -8.929 -17.395 -22.675 1.00 75.88 186 LEU A O 1
ATOM 1477 N N . GLY A 1 187 ? -8.454 -19.488 -23.303 1.00 74.25 187 GLY A N 1
ATOM 1478 C CA . GLY A 1 187 ? -8.545 -19.223 -24.745 1.00 74.25 187 GLY A CA 1
ATOM 1479 C C . GLY A 1 187 ? -7.369 -18.444 -25.351 1.00 74.25 187 GLY A C 1
ATOM 1480 O O . GLY A 1 187 ? -7.456 -18.011 -26.500 1.00 74.25 187 GLY A O 1
ATOM 1481 N N . TYR A 1 188 ? -6.251 -18.292 -24.632 1.00 66.69 188 TYR A N 1
ATOM 1482 C CA . TYR A 1 188 ? -5.078 -17.546 -25.118 1.00 66.69 188 TYR A CA 1
ATOM 1483 C C . TYR A 1 188 ? -4.353 -18.226 -26.289 1.00 66.69 188 TYR A C 1
ATOM 1485 O O . TYR A 1 188 ? -3.677 -17.556 -27.064 1.00 66.69 188 TYR A O 1
ATOM 1493 N N . ALA A 1 189 ? -4.522 -19.538 -26.469 1.00 57.56 189 ALA A N 1
ATOM 1494 C CA . ALA A 1 189 ? -3.807 -20.301 -27.492 1.00 57.56 189 ALA A CA 1
ATOM 1495 C C . ALA A 1 189 ? -4.224 -19.981 -28.944 1.00 57.56 189 ALA A C 1
ATOM 1497 O O . ALA A 1 189 ? -3.535 -20.395 -29.868 1.00 57.56 189 ALA A O 1
ATOM 1498 N N . ARG A 1 190 ? -5.333 -19.260 -29.178 1.00 56.97 190 ARG A N 1
ATOM 1499 C CA . ARG A 1 190 ? -5.937 -19.169 -30.523 1.00 56.97 190 ARG A CA 1
ATOM 1500 C C . ARG A 1 190 ? -5.605 -17.905 -31.325 1.00 56.97 190 ARG A C 1
ATOM 1502 O O . ARG A 1 190 ? -5.866 -17.885 -32.517 1.00 56.97 190 ARG A O 1
ATOM 1509 N N . ARG A 1 191 ? -5.030 -16.858 -30.718 1.00 54.38 191 ARG A N 1
ATOM 1510 C CA . ARG A 1 191 ? -4.820 -15.560 -31.406 1.00 54.38 191 ARG A CA 1
ATOM 1511 C C . ARG A 1 191 ? -3.527 -15.432 -32.215 1.00 54.38 191 ARG A C 1
ATOM 1513 O O . ARG A 1 191 ? -3.416 -14.493 -32.990 1.00 54.38 191 ARG A O 1
ATOM 1520 N N . GLY A 1 192 ? -2.561 -16.333 -32.047 1.00 52.59 192 GLY A N 1
ATOM 1521 C CA . GLY A 1 192 ? -1.246 -16.219 -32.698 1.00 52.59 192 GLY A CA 1
ATOM 1522 C C . GLY A 1 192 ? -1.119 -16.895 -34.065 1.00 52.59 192 GLY A C 1
ATOM 1523 O O . GLY A 1 192 ? -0.056 -16.803 -34.668 1.00 52.59 192 GLY A O 1
ATOM 1524 N N . GLN A 1 193 ? -2.150 -17.602 -34.542 1.00 50.91 193 GLN A N 1
ATOM 1525 C CA . GLN A 1 193 ? -2.015 -18.522 -35.682 1.00 50.91 193 GLN A CA 1
ATOM 1526 C C . GLN A 1 193 ? -2.755 -18.090 -36.961 1.00 50.91 193 GLN A C 1
ATOM 1528 O O . GLN A 1 193 ? -2.530 -18.690 -38.001 1.00 50.91 193 GLN A O 1
ATOM 1533 N N . GLU A 1 194 ? -3.583 -17.039 -36.927 1.00 53.03 194 GLU A N 1
ATOM 1534 C CA . GLU A 1 194 ? -4.411 -16.608 -38.078 1.00 53.03 194 GLU A CA 1
ATOM 1535 C C . GLU A 1 194 ? -3.775 -15.496 -38.946 1.00 53.03 194 GLU A C 1
ATOM 1537 O O . GLU A 1 194 ? -4.479 -14.801 -39.670 1.00 53.03 194 GLU A O 1
ATOM 1542 N N . GLY A 1 195 ? -2.453 -15.294 -38.889 1.00 47.22 195 GLY A N 1
ATOM 1543 C CA . GLY A 1 195 ? -1.783 -14.198 -39.615 1.00 47.22 195 GLY A CA 1
ATOM 1544 C C . GLY A 1 195 ? -0.490 -14.553 -40.348 1.00 47.22 195 GLY A C 1
ATOM 1545 O O . GLY A 1 195 ? 0.210 -13.642 -40.782 1.00 47.22 195 GLY A O 1
ATOM 1546 N N . VAL A 1 196 ? -0.140 -15.836 -40.470 1.00 48.84 196 VAL A N 1
ATOM 1547 C CA . VAL A 1 196 ? 1.108 -16.277 -41.122 1.00 48.84 196 VAL A CA 1
ATOM 1548 C C . VAL A 1 196 ? 0.775 -17.105 -42.360 1.00 48.84 196 VAL A C 1
ATOM 1550 O O . VAL A 1 196 ? 1.096 -18.285 -42.425 1.00 48.84 196 VAL A O 1
ATOM 1553 N N . ASP A 1 197 ? 0.127 -16.472 -43.335 1.00 52.59 197 ASP A N 1
ATOM 1554 C CA . ASP A 1 197 ? 0.042 -17.006 -44.693 1.00 52.59 197 ASP A CA 1
ATOM 1555 C C . ASP A 1 197 ? 1.039 -16.246 -45.596 1.00 52.59 197 ASP A C 1
ATOM 1557 O O . ASP A 1 197 ? 1.033 -15.018 -45.697 1.00 52.59 197 ASP A O 1
ATOM 1561 N N . ASP A 1 198 ? 1.932 -17.032 -46.205 1.00 51.28 198 ASP A N 1
ATOM 1562 C CA . ASP A 1 198 ? 2.717 -16.794 -47.430 1.00 51.28 198 ASP A CA 1
ATOM 1563 C C . ASP A 1 198 ? 4.007 -15.946 -47.421 1.00 51.28 198 ASP A C 1
ATOM 1565 O O . ASP A 1 198 ? 4.635 -15.769 -48.466 1.00 51.28 198 ASP A O 1
ATOM 1569 N N . GLY A 1 199 ? 4.506 -15.513 -46.263 1.00 48.22 199 GLY A N 1
ATOM 1570 C CA . GLY A 1 199 ? 5.640 -14.576 -46.186 1.00 48.22 199 GLY A CA 1
ATOM 1571 C C . GLY A 1 199 ? 6.964 -15.061 -45.583 1.00 48.22 199 GLY A C 1
ATOM 1572 O O . GLY A 1 199 ? 7.611 -14.250 -44.936 1.00 48.22 199 GLY A O 1
ATOM 1573 N N . GLY A 1 200 ? 7.376 -16.328 -45.721 1.00 42.72 200 GLY A N 1
ATOM 1574 C CA . GLY A 1 200 ? 8.784 -16.755 -45.546 1.00 42.72 200 GLY A CA 1
ATOM 1575 C C . GLY A 1 200 ? 9.549 -16.314 -44.280 1.00 42.72 200 GLY A C 1
ATOM 1576 O O . GLY A 1 200 ? 10.763 -16.139 -44.349 1.00 42.72 200 GLY A O 1
ATOM 1577 N N . LEU A 1 201 ? 8.881 -16.132 -43.138 1.00 42.25 201 LEU A N 1
ATOM 1578 C CA . LEU A 1 201 ? 9.527 -15.911 -41.842 1.00 42.25 201 LEU A CA 1
ATOM 1579 C C . LEU A 1 201 ? 9.551 -17.237 -41.081 1.00 42.25 201 LEU A C 1
ATOM 1581 O O . LEU A 1 201 ? 8.502 -17.770 -40.720 1.00 42.25 201 LEU A O 1
ATOM 1585 N N . GLU A 1 202 ? 10.752 -17.779 -40.871 1.00 41.88 202 GLU A N 1
ATOM 1586 C CA . GLU A 1 202 ? 10.988 -18.919 -39.985 1.00 41.88 202 GLU A CA 1
ATOM 1587 C C . GLU A 1 202 ? 10.421 -18.605 -38.597 1.00 41.88 202 GLU A C 1
ATOM 1589 O O . GLU A 1 202 ? 10.959 -17.811 -37.826 1.00 41.88 202 GLU A O 1
ATOM 1594 N N . MET A 1 203 ? 9.283 -19.222 -38.297 1.00 40.22 203 MET A N 1
ATOM 1595 C CA . MET A 1 203 ? 8.679 -19.208 -36.979 1.00 40.22 203 MET A CA 1
ATOM 1596 C C . MET 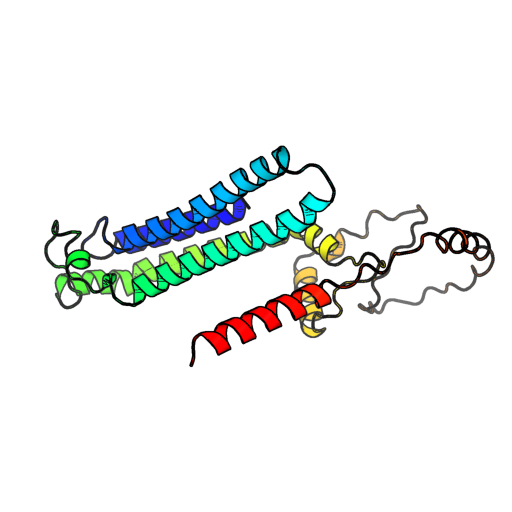A 1 203 ? 9.620 -19.941 -36.020 1.00 40.22 203 MET A C 1
ATOM 1598 O O . MET A 1 203 ? 9.905 -21.125 -36.208 1.00 40.22 203 MET A O 1
ATOM 1602 N N . ILE A 1 204 ? 10.090 -19.246 -34.981 1.00 44.41 204 ILE A N 1
ATOM 1603 C CA . ILE A 1 204 ? 10.809 -19.865 -33.864 1.00 44.41 204 ILE A CA 1
ATOM 1604 C C . ILE A 1 204 ? 9.801 -20.744 -33.119 1.00 44.41 204 ILE A C 1
ATOM 1606 O O . ILE A 1 204 ? 9.044 -20.290 -32.260 1.00 44.41 204 ILE A O 1
ATOM 1610 N N . VAL A 1 205 ? 9.758 -22.017 -33.503 1.00 43.28 205 VAL A N 1
ATOM 1611 C CA . VAL A 1 205 ? 9.061 -23.074 -32.775 1.00 43.28 205 VAL A CA 1
ATOM 1612 C C . VAL A 1 205 ? 9.733 -23.178 -31.412 1.00 43.28 205 VAL A C 1
ATOM 1614 O O . VAL A 1 205 ? 10.897 -23.554 -31.338 1.00 43.28 205 VAL A O 1
ATOM 1617 N N . ILE A 1 206 ? 9.021 -22.836 -30.335 1.00 43.34 206 ILE A N 1
ATOM 1618 C CA . ILE A 1 206 ? 9.483 -23.092 -28.966 1.00 43.34 206 ILE A CA 1
ATOM 1619 C C . ILE A 1 206 ? 9.506 -24.621 -28.784 1.00 43.34 206 ILE A C 1
ATOM 1621 O O . ILE A 1 206 ? 8.435 -25.233 -28.720 1.00 43.34 206 ILE A O 1
ATOM 1625 N N . PRO A 1 207 ? 10.680 -25.272 -28.713 1.00 36.50 207 PRO A N 1
ATOM 1626 C CA . PRO A 1 207 ? 10.745 -26.713 -28.547 1.00 36.50 207 PRO A CA 1
ATOM 1627 C C . PRO A 1 207 ? 10.424 -27.040 -27.083 1.00 36.50 207 PRO A C 1
ATOM 1629 O O . PRO A 1 207 ? 11.100 -26.566 -26.171 1.00 36.50 207 PRO A O 1
ATOM 1632 N N . GLY A 1 208 ? 9.366 -27.817 -26.842 1.00 37.44 208 GLY A N 1
ATOM 1633 C CA . GLY A 1 208 ? 9.007 -28.265 -25.488 1.00 37.44 208 GLY A CA 1
ATOM 1634 C C . GLY A 1 208 ? 7.523 -28.538 -25.243 1.00 37.44 208 GLY A C 1
ATOM 1635 O O . GLY A 1 208 ? 7.177 -29.143 -24.232 1.00 37.44 208 GLY A O 1
ATOM 1636 N N . VAL A 1 209 ? 6.640 -28.150 -26.163 1.00 43.81 209 VAL A N 1
ATOM 1637 C CA . VAL A 1 209 ? 5.256 -28.639 -26.188 1.00 43.81 209 VAL A CA 1
ATOM 1638 C C . VAL A 1 209 ? 5.130 -29.539 -27.408 1.00 43.81 209 VAL A C 1
ATOM 1640 O O . VAL A 1 209 ? 4.823 -29.071 -28.500 1.00 43.81 209 VAL A O 1
ATOM 1643 N N . GLU A 1 210 ? 5.425 -30.830 -27.239 1.00 38.06 210 GLU A N 1
ATOM 1644 C CA . GLU A 1 210 ? 5.096 -31.849 -28.241 1.00 38.06 210 GLU A CA 1
ATOM 1645 C C . GLU A 1 210 ? 3.571 -31.921 -28.377 1.00 38.06 210 GLU A C 1
ATOM 1647 O O . GLU A 1 210 ? 2.881 -32.691 -27.706 1.00 38.06 210 GLU A O 1
ATOM 1652 N N . VAL A 1 211 ? 3.019 -31.077 -29.247 1.00 41.75 211 VAL A N 1
ATOM 1653 C CA . VAL A 1 211 ? 1.706 -31.325 -29.825 1.00 41.75 211 VAL A CA 1
ATOM 1654 C C . VAL A 1 211 ? 1.915 -32.464 -30.808 1.00 41.75 211 VAL A C 1
ATOM 1656 O O . VAL A 1 211 ? 2.451 -32.293 -31.900 1.00 41.75 211 VAL A O 1
ATOM 1659 N N . ASN A 1 212 ? 1.552 -33.659 -30.357 1.00 44.12 212 ASN A N 1
ATOM 1660 C CA . ASN A 1 212 ? 1.517 -34.869 -31.157 1.00 44.12 212 ASN A CA 1
ATOM 1661 C C . ASN A 1 212 ? 0.477 -34.685 -32.275 1.00 44.12 212 ASN A C 1
ATOM 1663 O O . ASN A 1 212 ? -0.697 -35.017 -32.123 1.00 44.12 212 ASN A O 1
ATOM 1667 N N . SER A 1 213 ? 0.895 -34.107 -33.394 1.00 43.66 213 SER A N 1
ATOM 1668 C CA . SER A 1 213 ? 0.104 -34.064 -34.616 1.00 43.66 213 SER A CA 1
ATOM 1669 C C . SER A 1 213 ? 1.020 -34.195 -35.826 1.00 43.66 213 SER A C 1
ATOM 1671 O O . SER A 1 213 ? 1.590 -33.222 -36.301 1.00 43.66 213 SER A O 1
ATOM 1673 N N . LEU A 1 214 ? 1.103 -35.444 -36.291 1.00 39.56 214 LEU A N 1
ATOM 1674 C CA . LEU A 1 214 ? 1.117 -35.844 -37.698 1.00 39.56 214 LEU A CA 1
ATOM 1675 C C . LEU A 1 214 ? 2.202 -35.227 -38.597 1.00 39.56 214 LEU A C 1
ATOM 1677 O O . LEU A 1 214 ? 2.023 -34.172 -39.191 1.00 39.56 214 LEU A O 1
ATOM 1681 N N . LEU A 1 215 ? 3.274 -36.009 -38.780 1.00 45.44 215 LEU A N 1
ATOM 1682 C CA . LEU A 1 215 ? 3.704 -36.527 -40.090 1.00 45.44 215 LEU A CA 1
ATOM 1683 C C . LEU A 1 215 ? 3.306 -35.650 -41.292 1.00 45.44 215 LEU A C 1
ATOM 1685 O O . LEU A 1 215 ? 2.366 -35.959 -42.022 1.00 45.44 215 LEU A O 1
ATOM 1689 N N . LEU A 1 216 ? 4.080 -34.594 -41.532 1.00 41.56 216 LEU A N 1
ATOM 1690 C CA . LEU A 1 216 ? 4.237 -34.040 -42.868 1.00 41.56 216 LEU A CA 1
ATOM 1691 C C . LEU A 1 216 ? 5.711 -34.113 -43.251 1.00 41.56 216 LEU A C 1
ATOM 1693 O O . LEU A 1 216 ? 6.578 -33.436 -42.703 1.00 41.56 216 LEU A O 1
ATOM 1697 N N . ASP A 1 217 ? 5.931 -35.045 -44.168 1.00 49.44 217 ASP A N 1
ATOM 1698 C CA . ASP A 1 217 ? 7.117 -35.299 -44.963 1.00 49.44 217 ASP A CA 1
ATOM 1699 C C . ASP A 1 217 ? 7.709 -33.987 -45.500 1.00 49.44 217 ASP A C 1
ATOM 1701 O O . ASP A 1 217 ? 7.074 -33.261 -46.267 1.00 49.44 217 ASP A O 1
ATOM 1705 N N . ARG A 1 218 ? 8.930 -33.666 -45.069 1.00 41.28 218 ARG A N 1
ATOM 1706 C CA . ARG A 1 218 ? 9.742 -32.600 -45.662 1.00 41.28 218 ARG A CA 1
ATOM 1707 C C . ARG A 1 218 ? 11.149 -33.119 -45.912 1.00 41.28 218 ARG A C 1
ATOM 1709 O O . ARG A 1 218 ? 12.136 -32.633 -45.371 1.00 41.28 218 ARG A O 1
ATOM 1716 N N . SER A 1 219 ? 11.219 -34.147 -46.747 1.00 46.44 219 SER A N 1
ATOM 1717 C CA . SER A 1 219 ? 12.384 -34.363 -47.593 1.00 46.44 219 SER A CA 1
ATOM 1718 C C . SER A 1 219 ? 12.424 -33.262 -48.668 1.00 46.44 219 SER A C 1
ATOM 1720 O O . SER A 1 219 ? 11.397 -32.921 -49.252 1.00 46.44 219 SER A O 1
ATOM 1722 N N . SER A 1 220 ? 13.617 -32.733 -48.963 1.00 48.09 220 SER A N 1
ATOM 1723 C CA . SER A 1 220 ? 13.926 -31.810 -50.080 1.00 48.09 220 SER A CA 1
ATOM 1724 C C . SER A 1 220 ? 13.782 -30.299 -49.819 1.00 48.09 220 SER A C 1
ATOM 1726 O O . SER A 1 220 ? 12.905 -29.683 -50.399 1.00 48.09 220 SER A O 1
ATOM 1728 N N . VAL A 1 221 ? 14.678 -29.676 -49.038 1.00 48.00 221 VAL A N 1
ATOM 1729 C CA . VAL A 1 221 ? 15.361 -28.404 -49.404 1.00 48.00 221 VAL A CA 1
ATOM 1730 C C . VAL A 1 221 ? 16.630 -28.310 -48.544 1.00 48.00 221 VAL A C 1
ATOM 1732 O O . VAL A 1 221 ? 16.669 -27.637 -47.519 1.00 48.00 221 VAL A O 1
ATOM 1735 N N . GLU A 1 222 ? 17.678 -29.025 -48.938 1.00 51.34 222 GLU A N 1
ATOM 1736 C CA . GLU A 1 222 ? 19.008 -28.901 -48.340 1.00 51.34 222 GLU A CA 1
ATOM 1737 C C . GLU A 1 222 ? 20.022 -28.760 -49.473 1.00 51.34 222 GLU A C 1
ATOM 1739 O O . GLU A 1 222 ? 20.496 -29.767 -49.970 1.00 51.34 222 GLU A O 1
ATOM 1744 N N . THR A 1 223 ? 20.270 -27.517 -49.911 1.00 49.38 223 THR A N 1
ATOM 1745 C CA . THR A 1 223 ? 21.509 -27.002 -50.543 1.00 49.38 223 THR A CA 1
ATOM 1746 C C . THR A 1 223 ? 21.210 -25.641 -51.178 1.00 49.38 223 THR A C 1
ATOM 1748 O O . THR A 1 223 ? 20.612 -25.618 -52.243 1.00 49.38 223 THR A O 1
ATOM 1751 N N . ASP A 1 224 ? 21.563 -24.535 -50.501 1.00 46.12 224 ASP A N 1
ATOM 1752 C CA . ASP A 1 224 ? 22.104 -23.305 -51.143 1.00 46.12 224 ASP A CA 1
ATOM 1753 C C . ASP A 1 224 ? 22.356 -22.118 -50.182 1.00 46.12 224 ASP A C 1
ATOM 1755 O O . ASP A 1 224 ? 22.956 -21.118 -50.562 1.00 46.12 224 ASP A O 1
ATOM 1759 N N . GLY A 1 225 ? 22.015 -22.213 -48.893 1.00 44.44 225 GLY A N 1
ATOM 1760 C CA . GLY A 1 225 ? 22.173 -21.080 -47.959 1.00 44.44 225 GLY A CA 1
ATOM 1761 C C . GLY A 1 225 ? 23.520 -20.933 -47.229 1.00 44.44 225 GLY A C 1
ATOM 1762 O O . GLY A 1 225 ? 23.666 -20.020 -46.420 1.00 44.44 225 GLY A O 1
ATOM 1763 N N . LYS A 1 226 ? 24.511 -21.815 -47.431 1.00 45.28 226 LYS A N 1
ATOM 1764 C CA . LYS A 1 226 ? 25.695 -21.894 -46.538 1.00 45.28 226 LYS A CA 1
ATOM 1765 C C . LYS A 1 226 ? 26.846 -20.921 -46.841 1.00 45.28 226 LYS A C 1
ATOM 1767 O O . LYS A 1 226 ? 27.850 -20.963 -46.136 1.00 45.28 226 LYS A O 1
ATOM 1772 N N . GLN A 1 227 ? 26.736 -20.021 -47.822 1.00 47.03 227 GLN A N 1
ATOM 1773 C CA . GLN A 1 227 ? 27.898 -19.228 -48.262 1.00 47.03 227 GLN A CA 1
ATOM 1774 C C . GLN A 1 227 ? 27.897 -17.735 -47.892 1.00 47.03 227 GLN A C 1
ATOM 1776 O O . GLN A 1 227 ? 28.894 -17.065 -48.152 1.00 47.03 227 GLN A O 1
ATOM 1781 N N . GLN A 1 228 ? 26.858 -17.203 -47.232 1.00 46.38 228 GLN A N 1
ATOM 1782 C CA . GLN A 1 228 ? 26.766 -15.750 -46.984 1.00 46.38 228 GLN A CA 1
ATOM 1783 C C . GLN A 1 228 ? 26.884 -15.287 -45.522 1.00 46.38 228 GLN A C 1
ATOM 1785 O O . GLN A 1 228 ? 26.973 -14.084 -45.284 1.00 46.38 228 GLN A O 1
ATOM 1790 N N . TYR A 1 229 ? 26.988 -16.200 -44.550 1.00 47.84 229 TYR A N 1
ATOM 1791 C CA . TYR A 1 229 ? 27.212 -15.835 -43.139 1.00 47.84 229 TYR A CA 1
ATOM 1792 C C . TYR A 1 229 ? 28.667 -15.979 -42.660 1.00 47.84 229 TYR A C 1
ATOM 1794 O O . TYR A 1 229 ? 29.018 -15.446 -41.613 1.00 47.84 229 TYR A O 1
ATOM 1802 N N . GLY A 1 230 ? 29.556 -16.583 -43.457 1.00 44.19 230 GLY A N 1
ATOM 1803 C CA . GLY A 1 230 ? 30.963 -16.798 -43.079 1.00 44.19 230 GLY A CA 1
ATOM 1804 C C . GLY A 1 230 ? 31.874 -15.562 -43.130 1.00 44.19 230 GLY A C 1
ATOM 1805 O O . GLY A 1 230 ? 33.047 -15.669 -42.785 1.00 44.19 230 GLY A O 1
ATOM 1806 N N . ASN A 1 231 ? 31.378 -14.394 -43.561 1.00 46.03 231 ASN A N 1
ATOM 1807 C CA . ASN A 1 231 ? 32.217 -13.202 -43.768 1.00 46.03 231 ASN A CA 1
ATOM 1808 C C . ASN A 1 231 ? 31.922 -12.022 -42.826 1.00 46.03 231 ASN A C 1
ATOM 1810 O O . ASN A 1 231 ? 32.625 -11.017 -42.890 1.00 46.03 231 ASN A O 1
ATOM 1814 N N . ARG A 1 232 ? 30.931 -12.127 -41.925 1.00 46.72 232 ARG A N 1
ATOM 1815 C CA . ARG A 1 232 ? 30.668 -11.085 -40.908 1.00 46.72 232 ARG A CA 1
ATOM 1816 C C . ARG A 1 232 ? 31.313 -11.352 -39.547 1.00 46.72 232 ARG A C 1
ATOM 1818 O O . ARG A 1 232 ? 31.542 -10.397 -38.812 1.00 46.72 232 ARG A O 1
ATOM 1825 N N . GLU A 1 233 ? 31.692 -12.590 -39.235 1.00 48.81 233 GLU A N 1
ATOM 1826 C CA . GLU A 1 233 ? 32.414 -12.894 -37.987 1.00 48.81 233 GLU A CA 1
ATOM 1827 C C . GLU A 1 233 ? 33.870 -12.414 -37.999 1.00 48.81 233 GLU A C 1
ATOM 1829 O O . GLU A 1 233 ? 34.428 -12.101 -36.951 1.00 48.81 233 GLU A O 1
ATOM 1834 N N . LYS A 1 234 ? 34.486 -12.250 -39.176 1.00 46.78 234 LYS A N 1
ATOM 1835 C CA . LYS A 1 234 ? 35.908 -11.888 -39.259 1.00 46.78 234 LYS A CA 1
ATOM 1836 C C . LYS A 1 234 ? 36.205 -10.388 -39.135 1.00 46.78 234 LYS A C 1
ATOM 1838 O O . LYS A 1 234 ? 37.364 -10.027 -38.987 1.00 46.78 234 LYS A O 1
ATOM 1843 N N . GLN A 1 235 ? 35.190 -9.519 -39.144 1.00 48.94 235 GLN A N 1
ATOM 1844 C CA . GLN A 1 235 ? 35.363 -8.068 -38.942 1.00 48.94 235 GLN A CA 1
ATOM 1845 C C . GLN A 1 235 ? 34.988 -7.574 -37.536 1.00 48.94 235 GLN A C 1
ATOM 1847 O O . GLN A 1 235 ? 35.178 -6.398 -37.241 1.00 48.94 235 GLN A O 1
ATOM 1852 N N . ARG A 1 236 ? 34.503 -8.448 -36.643 1.00 47.31 236 ARG A N 1
ATOM 1853 C CA . ARG A 1 236 ? 34.222 -8.094 -35.237 1.00 47.31 236 ARG A CA 1
ATOM 1854 C C . ARG A 1 236 ? 35.323 -8.507 -34.255 1.00 47.31 236 ARG A C 1
ATOM 1856 O O . ARG A 1 236 ? 35.212 -8.191 -33.078 1.00 47.31 236 ARG A O 1
ATOM 1863 N N . SER A 1 237 ? 36.384 -9.166 -34.729 1.00 48.59 237 SER A N 1
ATOM 1864 C CA . SER A 1 237 ? 37.464 -9.683 -33.876 1.00 48.59 237 SER A CA 1
ATOM 1865 C C . SER A 1 237 ? 38.601 -8.687 -33.586 1.00 48.59 237 SER A C 1
ATOM 1867 O O . SER A 1 237 ? 39.486 -9.029 -32.810 1.00 48.59 237 SER A O 1
ATOM 1869 N N . ASP A 1 238 ? 38.563 -7.468 -34.143 1.00 48.78 238 ASP A N 1
ATOM 1870 C CA . ASP A 1 238 ? 39.569 -6.415 -33.882 1.00 48.78 238 ASP A CA 1
ATOM 1871 C C . ASP A 1 238 ? 39.054 -5.285 -32.970 1.00 48.78 238 ASP A C 1
ATOM 1873 O O . ASP A 1 238 ? 39.774 -4.337 -32.650 1.00 48.78 238 ASP A O 1
ATOM 1877 N N . GLY A 1 239 ? 37.811 -5.388 -32.492 1.00 48.59 239 GLY A N 1
ATOM 1878 C CA . GLY A 1 239 ? 37.303 -4.547 -31.414 1.00 48.59 239 GLY A CA 1
ATOM 1879 C C . GLY A 1 239 ? 37.797 -5.083 -30.079 1.00 48.59 239 GLY A C 1
ATOM 1880 O O . GLY A 1 239 ? 37.054 -5.780 -29.397 1.00 48.59 239 GLY A O 1
ATOM 1881 N N . GLY A 1 240 ? 39.057 -4.799 -29.740 1.00 48.69 240 GLY A N 1
ATOM 1882 C CA . GLY A 1 240 ? 39.650 -5.147 -28.454 1.00 48.69 240 GLY A CA 1
ATOM 1883 C C . GLY A 1 240 ? 38.769 -4.671 -27.302 1.00 48.69 240 GLY A C 1
ATOM 1884 O O . GLY A 1 240 ? 38.801 -3.497 -26.932 1.00 48.69 240 GLY A O 1
ATOM 1885 N N . TYR A 1 241 ? 37.996 -5.598 -26.736 1.00 46.56 241 TYR A N 1
ATOM 1886 C CA . TYR A 1 241 ? 37.424 -5.465 -25.408 1.00 46.56 241 TYR A CA 1
ATOM 1887 C C . TYR A 1 241 ? 38.623 -5.297 -24.477 1.00 46.56 241 TYR A C 1
ATOM 1889 O O . TYR A 1 241 ? 39.355 -6.245 -24.200 1.00 46.56 241 TYR A O 1
ATOM 1897 N N . ARG A 1 242 ? 38.896 -4.053 -24.070 1.00 49.53 242 ARG A N 1
ATOM 1898 C CA . ARG A 1 242 ? 39.715 -3.818 -22.887 1.00 49.53 242 ARG A CA 1
ATOM 1899 C C . ARG A 1 242 ? 38.998 -4.548 -21.769 1.00 49.53 242 ARG A C 1
ATOM 1901 O O . ARG A 1 242 ? 37.881 -4.167 -21.431 1.00 49.53 242 ARG A O 1
ATOM 1908 N N . ASP A 1 243 ? 39.646 -5.572 -21.232 1.00 51.25 243 ASP A N 1
ATOM 1909 C CA . ASP A 1 243 ? 39.354 -6.102 -19.911 1.00 51.25 243 ASP A CA 1
ATOM 1910 C C . ASP A 1 243 ? 39.322 -4.912 -18.945 1.00 51.25 243 ASP A C 1
ATOM 1912 O O . ASP A 1 243 ? 40.365 -4.433 -18.496 1.00 51.25 243 ASP A O 1
ATOM 1916 N N . GLU A 1 244 ? 38.136 -4.357 -18.686 1.00 48.94 244 GLU A N 1
ATOM 1917 C CA . GLU A 1 244 ? 37.957 -3.447 -17.570 1.00 48.94 244 GLU A CA 1
ATOM 1918 C C . GLU A 1 244 ? 38.194 -4.283 -16.311 1.00 48.94 244 GLU A C 1
ATOM 1920 O O . GLU A 1 244 ? 37.470 -5.254 -16.068 1.00 48.94 244 GLU A O 1
ATOM 1925 N N . PRO A 1 245 ? 39.228 -3.972 -15.511 1.00 50.03 245 PRO A N 1
ATOM 1926 C CA . PRO A 1 245 ? 39.508 -4.722 -14.307 1.00 50.03 245 PRO A CA 1
ATOM 1927 C C . PRO A 1 245 ? 38.418 -4.439 -13.270 1.00 50.03 245 PRO A C 1
ATOM 1929 O O . PRO A 1 245 ? 38.525 -3.516 -12.469 1.00 50.03 245 PRO A O 1
ATOM 1932 N N . GLY A 1 246 ? 37.398 -5.292 -13.290 1.00 48.59 246 GLY A N 1
ATOM 1933 C CA . GLY A 1 246 ? 36.734 -5.872 -12.132 1.00 48.59 246 GLY A CA 1
ATOM 1934 C C . GLY A 1 246 ? 36.154 -4.896 -11.113 1.00 48.59 246 GLY A C 1
ATOM 1935 O O . GLY A 1 246 ? 36.843 -4.442 -10.197 1.00 48.59 246 GLY A O 1
ATOM 1936 N N . LEU A 1 247 ? 34.827 -4.776 -11.143 1.00 52.72 247 LEU A N 1
ATOM 1937 C CA . LEU A 1 247 ? 34.001 -4.411 -9.986 1.00 52.72 247 LEU A CA 1
ATOM 1938 C C . LEU A 1 247 ? 34.388 -5.228 -8.724 1.00 52.72 247 LEU A C 1
ATOM 1940 O O . LEU A 1 247 ? 34.341 -4.724 -7.602 1.00 52.72 247 LEU A O 1
ATOM 1944 N N . GLU A 1 248 ? 34.883 -6.459 -8.907 1.00 55.16 248 GLU A N 1
ATOM 1945 C CA . GLU A 1 248 ? 35.423 -7.316 -7.840 1.00 55.16 248 GLU A CA 1
ATOM 1946 C C . GLU A 1 248 ? 36.651 -6.719 -7.126 1.00 55.16 248 GLU A C 1
ATOM 1948 O O . GLU A 1 248 ? 36.856 -6.940 -5.927 1.00 55.16 248 GLU A O 1
ATOM 1953 N N . ARG A 1 249 ? 37.460 -5.903 -7.819 1.00 56.03 249 ARG A N 1
ATOM 1954 C CA . ARG A 1 249 ? 38.632 -5.254 -7.217 1.00 56.03 249 ARG A CA 1
ATOM 1955 C C . ARG A 1 249 ? 38.213 -4.170 -6.230 1.00 56.03 249 ARG A C 1
ATOM 1957 O O . ARG A 1 249 ? 38.805 -4.096 -5.156 1.00 56.03 249 ARG A O 1
ATOM 1964 N N . TRP A 1 250 ? 37.164 -3.407 -6.541 1.00 61.97 250 TRP A N 1
ATOM 1965 C CA . TRP A 1 250 ? 36.623 -2.379 -5.647 1.00 61.97 250 TRP A CA 1
ATOM 1966 C C . TRP A 1 250 ? 35.978 -2.981 -4.397 1.00 61.97 250 TRP A C 1
ATOM 1968 O O . TRP A 1 250 ? 36.306 -2.558 -3.288 1.00 61.97 250 TRP A O 1
ATOM 1978 N N . ALA A 1 251 ? 35.167 -4.035 -4.539 1.00 59.97 251 ALA A N 1
ATOM 1979 C CA . ALA A 1 251 ? 34.559 -4.710 -3.389 1.00 59.97 251 ALA A CA 1
ATOM 1980 C C . ALA A 1 251 ? 35.616 -5.280 -2.417 1.00 59.97 251 ALA A C 1
ATOM 1982 O O . ALA A 1 251 ? 35.491 -5.148 -1.197 1.00 59.97 251 ALA A O 1
ATOM 1983 N N . SER A 1 252 ? 36.714 -5.840 -2.942 1.00 66.38 252 SER A N 1
ATOM 1984 C CA . SER A 1 252 ? 37.783 -6.424 -2.115 1.00 66.38 252 SER A CA 1
ATOM 1985 C C . SER A 1 252 ? 38.679 -5.401 -1.391 1.00 66.38 252 SER A C 1
ATOM 1987 O O . SER A 1 252 ? 39.361 -5.759 -0.423 1.00 66.38 252 SER A O 1
ATOM 1989 N N . VAL A 1 253 ? 38.716 -4.147 -1.859 1.00 72.38 253 VAL A N 1
ATOM 1990 C CA . VAL A 1 253 ? 39.503 -3.063 -1.245 1.00 72.38 253 VAL A CA 1
ATOM 1991 C C . VAL A 1 253 ? 38.697 -2.393 -0.135 1.00 72.38 253 VAL A C 1
ATOM 1993 O O . VAL A 1 253 ? 39.205 -2.263 0.978 1.00 72.38 253 VAL A O 1
ATOM 1996 N N . THR A 1 254 ? 37.421 -2.083 -0.375 1.00 75.06 254 THR A N 1
ATOM 1997 C CA . THR A 1 254 ? 36.562 -1.441 0.634 1.00 75.06 254 THR A CA 1
ATOM 1998 C C . THR A 1 254 ? 36.349 -2.337 1.859 1.00 75.06 254 THR A C 1
ATOM 2000 O O . THR A 1 254 ? 36.368 -1.856 2.991 1.00 75.06 254 THR A O 1
ATOM 2003 N N . MET A 1 255 ? 36.240 -3.658 1.668 1.00 73.12 255 MET A N 1
ATOM 2004 C CA . MET A 1 255 ? 36.056 -4.593 2.784 1.00 73.12 255 MET A CA 1
ATOM 2005 C C . MET A 1 255 ? 37.313 -4.740 3.659 1.00 73.12 255 MET A C 1
ATOM 2007 O O . MET A 1 255 ? 37.206 -4.899 4.874 1.00 73.12 255 MET A O 1
ATOM 2011 N N . ARG A 1 256 ? 38.516 -4.630 3.074 1.00 83.00 256 ARG A N 1
ATOM 2012 C CA . ARG A 1 256 ? 39.781 -4.673 3.831 1.00 83.00 256 ARG A CA 1
ATOM 2013 C C . ARG A 1 256 ? 40.015 -3.411 4.659 1.00 83.00 256 ARG A C 1
ATOM 2015 O O . ARG A 1 256 ? 40.539 -3.515 5.765 1.00 83.00 256 ARG A O 1
ATOM 2022 N N . GLU A 1 257 ? 39.605 -2.248 4.162 1.00 84.75 257 GLU A N 1
ATOM 2023 C CA . GLU A 1 257 ? 39.694 -0.984 4.905 1.00 84.75 257 GLU A CA 1
ATOM 2024 C C . GLU A 1 257 ? 38.701 -0.945 6.084 1.00 84.75 257 GLU A C 1
ATOM 2026 O O . GLU A 1 257 ? 39.078 -0.560 7.190 1.00 84.75 257 GLU A O 1
ATOM 2031 N N . LEU A 1 258 ? 37.474 -1.454 5.905 1.00 81.62 258 LEU A N 1
ATOM 2032 C CA . LEU A 1 258 ? 36.475 -1.567 6.981 1.00 81.62 258 LEU A CA 1
ATOM 2033 C C . LEU A 1 258 ? 36.919 -2.496 8.123 1.00 81.62 258 LEU A C 1
ATOM 2035 O O . LEU A 1 258 ? 36.766 -2.147 9.294 1.00 81.62 258 LEU A O 1
ATOM 2039 N N . VAL A 1 259 ? 37.526 -3.644 7.800 1.00 89.06 259 VAL A N 1
ATOM 2040 C CA . VAL A 1 259 ? 38.050 -4.578 8.815 1.00 89.06 259 VAL A CA 1
ATOM 2041 C C . VAL A 1 259 ? 39.216 -3.961 9.599 1.00 89.06 259 VAL A C 1
ATOM 2043 O O . VAL A 1 259 ? 39.300 -4.138 10.815 1.00 89.06 259 VAL A O 1
ATOM 2046 N N . ARG A 1 260 ? 40.095 -3.187 8.946 1.00 88.38 260 ARG A N 1
ATOM 2047 C CA . ARG A 1 260 ? 41.186 -2.468 9.632 1.00 88.38 260 ARG A CA 1
ATOM 2048 C C . ARG A 1 260 ? 40.666 -1.357 10.542 1.00 88.38 260 ARG A C 1
ATOM 2050 O O . ARG A 1 260 ? 41.176 -1.203 11.649 1.00 88.38 260 ARG A O 1
ATOM 2057 N N . ALA A 1 261 ? 39.646 -0.618 10.108 1.00 79.56 261 ALA A N 1
ATOM 2058 C CA . ALA A 1 261 ? 39.032 0.434 10.913 1.00 79.56 261 ALA A CA 1
ATOM 2059 C C . ALA A 1 261 ? 38.341 -0.125 12.171 1.00 79.56 261 ALA A C 1
ATOM 2061 O O . ALA A 1 261 ? 38.478 0.456 13.246 1.00 79.56 261 ALA A O 1
ATOM 2062 N N . GLN A 1 262 ? 37.671 -1.282 12.072 1.00 83.69 262 GLN A N 1
ATOM 2063 C CA . GLN A 1 262 ? 37.100 -1.962 13.243 1.00 83.69 262 GLN A CA 1
ATOM 2064 C C . GLN A 1 262 ? 38.171 -2.493 14.203 1.00 83.69 262 GLN A C 1
ATOM 2066 O O . GLN A 1 262 ? 38.012 -2.371 15.415 1.00 83.69 262 GLN A O 1
ATOM 2071 N N . ALA A 1 263 ? 39.278 -3.035 13.686 1.00 84.44 263 ALA A N 1
ATOM 2072 C CA . ALA A 1 263 ? 40.376 -3.514 14.526 1.00 84.44 263 ALA A CA 1
ATOM 2073 C C . ALA A 1 263 ? 41.075 -2.379 15.303 1.00 84.44 263 ALA A C 1
ATOM 2075 O O . ALA A 1 263 ? 41.558 -2.605 16.407 1.00 84.44 263 ALA A O 1
ATOM 2076 N N . ALA A 1 264 ? 41.094 -1.155 14.763 1.00 84.00 264 ALA A N 1
ATOM 2077 C CA . ALA A 1 264 ? 41.691 0.009 15.420 1.00 84.00 264 ALA A CA 1
ATOM 2078 C C . ALA A 1 264 ? 40.814 0.634 16.526 1.00 84.00 264 ALA A C 1
ATOM 2080 O O . ALA A 1 264 ? 41.325 1.403 17.333 1.00 84.00 264 ALA A O 1
ATOM 2081 N N . GLN A 1 265 ? 39.514 0.323 16.576 1.00 72.56 265 GLN A N 1
ATOM 2082 C CA . GLN A 1 265 ? 38.587 0.840 17.598 1.00 72.56 265 GLN A CA 1
ATOM 2083 C C . GLN A 1 265 ? 38.381 -0.115 18.787 1.00 72.56 265 GLN A C 1
ATOM 2085 O O . GLN A 1 265 ? 37.718 0.256 19.752 1.00 72.56 265 GLN A O 1
ATOM 2090 N N . GLY A 1 266 ? 38.918 -1.338 18.717 1.00 69.69 266 GLY A N 1
ATOM 2091 C CA . GLY A 1 266 ? 38.749 -2.384 19.734 1.00 69.69 266 GLY A CA 1
ATOM 2092 C C . GLY A 1 266 ? 39.972 -2.650 20.620 1.00 69.69 266 GLY A C 1
ATOM 2093 O O . GLY A 1 266 ? 40.037 -3.729 21.206 1.00 69.69 266 GLY A O 1
ATOM 2094 N N . GLY A 1 267 ? 40.940 -1.729 20.674 1.00 55.28 267 GLY A N 1
ATOM 2095 C CA . GLY A 1 267 ? 42.150 -1.813 21.506 1.00 55.28 267 GLY A CA 1
ATOM 2096 C C . GLY A 1 267 ? 42.160 -0.791 22.631 1.00 55.28 267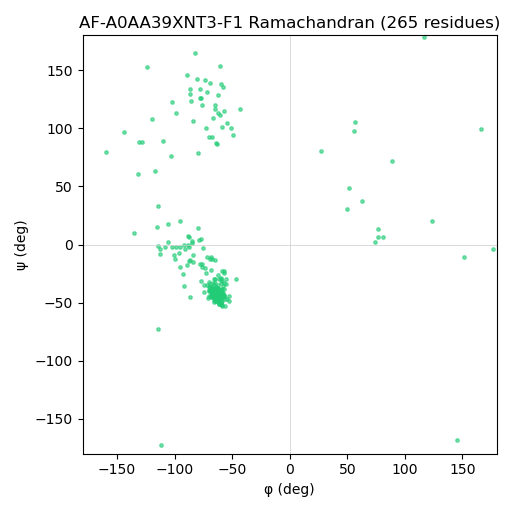 GLY A C 1
ATOM 2097 O O . GLY A 1 267 ? 41.742 0.358 22.367 1.00 55.28 267 GLY A O 1
#

Organism: NCBI:txid252184

Foldseek 3Di:
DVVVLVLLVVVLVLVLVVVCQQPVRHDFPSNVLSVVLNVLVVVLVVVLVVVVVCLVPPDDDPVSVVVVVVVNVVSVVVSVVVNVVSVVVVVVDPCVDQCRQCRNVVRPRQDCVDPVSVVSVVVCVVPVVVVSVVVSVVVVVVVVVVVCVVCVVVVVVVQQDPVRAGPCPVPPVVVVVVVVVVCVVVVVVPPPPPPDPDDPDPDPDHPDPPPPDDDDDDDDDPDDPDPPPPPPVVVVVPPDPDPPPDPPVVVVVVVVVVVVVVVVVPD

Sequence (267 aa):
MLIASIFVVLSIFVGSWISYRVPPEGFDCRNAAQLSMLGVWVLSFALDFVLALAMDRLLPGERRESWHYEILFVKDLLMAAAVVAAIMYTQVGIFNRCDCFTLWGRAPLALPQIAGVREVLMERIAGEWPIVTFVWIGIELVMCVAIWWWFGEAVGVYLQKDDGGSNMGWVPERVLRAWGRVCSGLGYARRGQEGVDDGGLEMIVIPGVEVNSLLLDRSSVETDGKQQYGNREKQRSDGGYRDEPGLERWASVTMRELVRAQAAQGG

Radius of gyration: 29.7 Å; Cα contacts (8 Å, |Δi|>4): 97; chains: 1; bounding box: 64×54×80 Å

Mean predicted aligned error: 14.1 Å

Solvent-accessible surface area (backbone atoms only — not comparable to full-atom values): 16308 Å² total; per-residue (Å²): 107,72,68,62,49,51,50,54,54,50,53,48,48,53,52,34,54,59,48,32,68,40,70,55,72,44,85,32,56,64,39,54,52,52,49,49,52,49,47,55,50,53,48,53,54,53,46,52,56,52,50,52,57,45,44,74,72,74,45,89,62,83,70,43,63,65,52,51,53,54,52,52,51,54,50,52,50,52,52,52,49,50,49,51,48,52,52,51,50,50,70,79,37,64,71,70,38,72,51,45,29,9,43,76,70,77,43,73,80,42,49,73,87,42,66,78,50,30,54,57,48,52,52,35,60,75,49,57,47,55,53,54,50,51,53,49,53,50,51,53,52,53,50,51,52,50,51,49,62,69,45,48,65,59,53,54,56,70,36,53,34,97,86,78,43,69,62,55,83,82,56,58,68,69,57,55,56,52,48,52,52,51,42,53,75,70,57,64,77,67,77,83,71,87,77,83,80,92,72,93,69,87,73,85,74,77,86,83,72,86,74,92,69,76,94,72,91,77,81,88,88,87,87,83,80,86,79,78,69,79,71,64,68,76,74,61,74,77,69,77,77,71,80,73,86,44,76,64,58,56,56,60,49,57,55,54,52,53,54,52,56,54,60,69,72,74,116

pLDDT: mean 79.01, std 18.82, range [36.5, 97.44]

Secondary structure (DSSP, 8-state):
-HHHHHHHHHHHHHHHHHHHTSSSPSS-HHHHHHHHHHHHHHHHHHHHHHHHHHHHHH--STHHHHHHHHHHHHHHHHHHHHHHHHHHHHHTTGGGSGGGGTTTTTS----TTSHHHHHHHHHHHHTHHHHHHHHHHHHHHHHHHHHHHHTHHHHHHHHB-TTS-BGGGGS-HHHHHHHHHHHHHTTGGGTTSTT-SSS-------TT--------------SS-TTSSTTTGGGSTTS-------HHHHHHHHHHHHHHHHHHH--